Protein AF-0000000071820932 (afdb_homodimer)

Structure (mmCIF, N/CA/C/O backbone):
data_AF-0000000071820932-model_v1
#
loop_
_entity.id
_entity.type
_entity.pdbx_description
1 polymer 'HalOD1 domain protein'
#
loop_
_atom_site.group_PDB
_atom_site.id
_atom_site.type_symbol
_atom_site.label_atom_id
_atom_site.label_alt_id
_atom_site.label_comp_id
_atom_site.label_asym_id
_atom_site.label_entity_id
_atom_site.label_seq_id
_atom_site.pdbx_PDB_ins_code
_atom_site.Cartn_x
_atom_site.Cartn_y
_atom_site.Cartn_z
_atom_site.occupancy
_atom_site.B_iso_or_equiv
_atom_site.auth_seq_id
_atom_site.auth_comp_id
_atom_site.auth_asym_id
_atom_site.auth_atom_id
_atom_site.pdbx_PDB_model_num
ATOM 1 N N . MET A 1 1 ? -1.345 45.562 5.258 1 27.38 1 MET A N 1
ATOM 2 C CA . MET A 1 1 ? -0.561 44.375 4.922 1 27.38 1 MET A CA 1
ATOM 3 C C . MET A 1 1 ? -1.437 43.125 4.922 1 27.38 1 MET A C 1
ATOM 5 O O . MET A 1 1 ? -2.127 42.844 5.902 1 27.38 1 MET A O 1
ATOM 9 N N . MET A 1 2 ? -2.021 42.781 3.863 1 31.59 2 MET A N 1
ATOM 10 C CA . MET A 1 2 ? -2.877 41.594 3.756 1 31.59 2 MET A CA 1
ATOM 11 C C . MET A 1 2 ? -2.176 40.375 4.316 1 31.59 2 MET A C 1
ATOM 13 O O . MET A 1 2 ? -0.97 40.188 4.133 1 31.59 2 MET A O 1
ATOM 17 N N . ALA A 1 3 ? -2.328 40.062 5.574 1 37.44 3 ALA A N 1
ATOM 18 C CA . ALA A 1 3 ? -1.846 38.75 6.004 1 37.44 3 ALA A CA 1
ATOM 19 C C . ALA A 1 3 ? -1.896 37.75 4.855 1 37.44 3 ALA A C 1
ATOM 21 O O . ALA A 1 3 ? -2.938 37.594 4.215 1 37.44 3 ALA A O 1
ATOM 22 N N . GLN A 1 4 ? -1.038 37.875 3.91 1 36.66 4 GLN A N 1
ATOM 23 C CA . GLN A 1 4 ? -0.904 36.781 2.967 1 36.66 4 GLN A CA 1
ATOM 24 C C . GLN A 1 4 ? -1.086 35.406 3.664 1 36.66 4 GLN A C 1
ATOM 26 O O . GLN A 1 4 ? -0.249 35.031 4.473 1 36.66 4 GLN A O 1
ATOM 31 N N . THR A 1 5 ? -2.205 35.25 4.348 1 40.34 5 THR A N 1
ATOM 32 C CA . THR A 1 5 ? -2.535 33.906 4.805 1 40.34 5 THR A CA 1
ATOM 33 C C . THR A 1 5 ? -1.924 32.844 3.877 1 40.34 5 THR A C 1
ATOM 35 O O . THR A 1 5 ? -2.217 32.844 2.68 1 40.34 5 THR A O 1
ATOM 38 N N . ASN A 1 6 ? -0.623 32.875 3.715 1 40.47 6 ASN A N 1
ATOM 39 C CA . ASN A 1 6 ? -0.037 31.688 3.127 1 40.47 6 ASN A CA 1
ATOM 40 C C . ASN A 1 6 ? -0.957 30.484 3.281 1 40.47 6 ASN A C 1
ATOM 42 O O . ASN A 1 6 ? -1.027 29.891 4.355 1 40.47 6 ASN A O 1
ATOM 46 N N . ASP A 1 7 ? -2.264 30.625 3.01 1 45.28 7 ASP A N 1
ATOM 47 C CA . ASP A 1 7 ? -3.451 29.781 3 1 45.28 7 ASP A CA 1
ATOM 48 C C . ASP A 1 7 ? -3.105 28.359 2.578 1 45.28 7 ASP A C 1
ATOM 50 O O . ASP A 1 7 ? -3.172 28.016 1.395 1 45.28 7 ASP A O 1
ATOM 54 N N . TRP A 1 8 ? -2.045 27.953 2.924 1 48.88 8 TRP A N 1
ATOM 55 C CA . TRP A 1 8 ? -1.867 26.531 2.721 1 48.88 8 TRP A CA 1
ATOM 56 C C . TRP A 1 8 ? -3.199 25.797 2.832 1 48.88 8 TRP A C 1
ATOM 58 O O . TRP A 1 8 ? -3.24 24.562 2.783 1 48.88 8 TRP A O 1
ATOM 68 N N . LYS A 1 9 ? -4.254 26.547 3.537 1 50.56 9 LYS A N 1
ATOM 69 C CA . LYS A 1 9 ? -5.648 26.109 3.629 1 50.56 9 LYS A CA 1
ATOM 70 C C . LYS A 1 9 ? -6.172 25.656 2.273 1 50.56 9 LYS A C 1
ATOM 72 O O . LYS A 1 9 ? -6.355 26.453 1.361 1 50.56 9 LYS A O 1
ATOM 77 N N . ASP A 1 10 ? -5.469 24.641 1.806 1 55.16 10 ASP A N 1
ATOM 78 C CA . ASP A 1 10 ? -5.637 24.172 0.435 1 55.16 10 ASP A CA 1
ATOM 79 C C . ASP A 1 10 ? -7.105 23.859 0.136 1 55.16 10 ASP A C 1
ATOM 81 O O . ASP A 1 10 ? -7.707 23 0.774 1 55.16 10 ASP A O 1
ATOM 85 N N . SER A 1 11 ? -7.605 24.906 -0.227 1 64 11 SER A N 1
ATOM 86 C CA . SER A 1 11 ? -8.844 24.781 -0.994 1 64 11 SER A CA 1
ATOM 87 C C . SER A 1 11 ? -8.961 23.406 -1.637 1 64 11 SER A C 1
ATOM 89 O O . SER A 1 11 ? -9.992 23.078 -2.225 1 64 11 SER A O 1
ATOM 91 N N . ARG A 1 12 ? -7.891 22.594 -1.283 1 77.5 12 ARG A N 1
ATOM 92 C CA . ARG A 1 12 ? -7.883 21.328 -2.004 1 77.5 12 ARG A CA 1
ATOM 93 C C . ARG A 1 12 ? -8.461 20.203 -1.144 1 77.5 12 ARG A C 1
ATOM 95 O O . ARG A 1 12 ? -8.375 19.031 -1.506 1 77.5 12 ARG A O 1
ATOM 102 N N . VAL A 1 13 ? -9.062 20.672 0.08 1 86.5 13 VAL A N 1
ATOM 103 C CA . VAL A 1 13 ? -9.594 19.641 0.965 1 86.5 13 VAL A CA 1
ATOM 104 C C . VAL A 1 13 ? -11.125 19.688 0.95 1 86.5 13 VAL A C 1
ATOM 106 O O . VAL A 1 13 ? -11.719 20.766 1.106 1 86.5 13 VAL A O 1
ATOM 109 N N . THR A 1 14 ? -11.656 18.672 0.59 1 89.94 14 THR A N 1
ATOM 110 C CA . THR A 1 14 ? -13.109 18.516 0.66 1 89.94 14 THR A CA 1
ATOM 111 C C . THR A 1 14 ? -13.5 17.484 1.707 1 89.94 14 THR A C 1
AT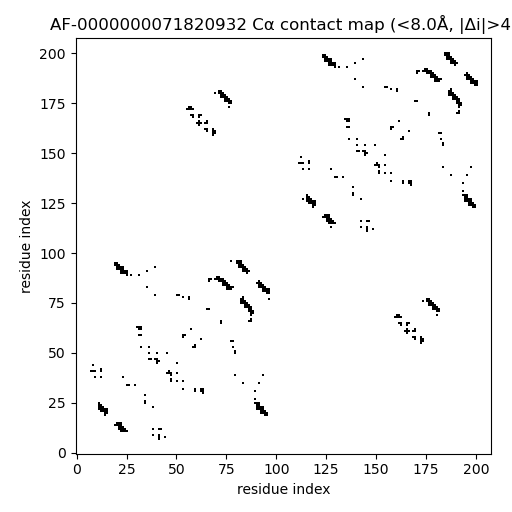OM 113 O O . THR A 1 14 ? -12.82 16.469 1.856 1 89.94 14 THR A O 1
ATOM 116 N N . TYR A 1 15 ? -14.492 17.875 2.477 1 90.5 15 TYR A N 1
ATOM 117 C CA . TYR A 1 15 ? -14.969 16.984 3.518 1 90.5 15 TYR A CA 1
ATOM 118 C C . TYR A 1 15 ? -16.281 16.312 3.102 1 90.5 15 TYR A C 1
ATOM 120 O O . TYR A 1 15 ? -17.219 17 2.686 1 90.5 15 TYR A O 1
ATOM 128 N N . ASP A 1 16 ? -16.188 15.016 3.109 1 89.12 16 ASP A N 1
ATOM 129 C CA . ASP A 1 16 ? -17.406 14.234 2.904 1 89.12 16 ASP A CA 1
ATOM 130 C C . ASP A 1 16 ? -18.031 13.836 4.238 1 89.12 16 ASP A C 1
ATOM 132 O O . ASP A 1 16 ? -17.516 12.969 4.941 1 89.12 16 ASP A O 1
ATOM 136 N N . GLU A 1 17 ? -19.172 14.312 4.555 1 89.56 17 GLU A N 1
ATOM 137 C CA . GLU A 1 17 ? -19.828 14.102 5.836 1 89.56 17 GLU A CA 1
ATOM 138 C C . GLU A 1 17 ? -20.375 12.68 5.945 1 89.56 17 GLU A C 1
ATOM 140 O O . GLU A 1 17 ? -20.406 12.102 7.035 1 89.56 17 GLU A O 1
ATOM 145 N N . SER A 1 18 ? -20.719 12.062 4.898 1 90.19 18 SER A N 1
ATOM 146 C CA . SER A 1 18 ? -21.344 10.734 4.895 1 90.19 18 SER A CA 1
ATOM 147 C C . SER A 1 18 ? -20.344 9.664 5.324 1 90.19 18 SER A C 1
ATOM 149 O O . SER A 1 18 ? -20.703 8.727 6.035 1 90.19 18 SER A O 1
ATOM 151 N N . THR A 1 19 ? -19.062 9.875 5.031 1 85.81 19 THR A N 1
ATOM 152 C CA . THR A 1 19 ? -18.047 8.859 5.316 1 85.81 19 THR A CA 1
ATOM 153 C C . THR A 1 19 ? -17.094 9.344 6.395 1 85.81 19 THR A C 1
ATOM 155 O O . THR A 1 19 ? -16.312 8.562 6.941 1 85.81 19 THR A O 1
ATOM 158 N N . GLY A 1 20 ? -17.328 10.594 6.84 1 88.69 20 GLY A N 1
ATOM 159 C CA . GLY A 1 20 ? -16.406 11.172 7.809 1 88.69 20 GLY A CA 1
ATOM 160 C C . GLY A 1 20 ? -14.977 11.242 7.309 1 88.69 20 GLY A C 1
ATOM 161 O O . GLY A 1 20 ? -14.039 10.992 8.062 1 88.69 20 GLY A O 1
ATOM 162 N N . SER A 1 21 ? -14.844 11.461 6.027 1 93.44 21 SER A N 1
ATOM 163 C CA . SER A 1 21 ? -13.516 11.438 5.414 1 93.44 21 SER A CA 1
ATOM 164 C C . SER A 1 21 ? -13.234 12.75 4.684 1 93.44 21 SER A C 1
ATOM 166 O O . SER A 1 21 ? -14.156 13.453 4.277 1 93.44 21 SER A O 1
ATOM 168 N N . TYR A 1 22 ? -11.953 13.055 4.605 1 93.69 22 TYR A N 1
ATOM 169 C CA . TYR A 1 22 ? -11.469 14.18 3.818 1 93.69 22 TYR A CA 1
ATOM 170 C C . TYR A 1 22 ? -10.875 13.711 2.5 1 93.69 22 TYR A C 1
ATOM 172 O O . TYR A 1 22 ? -10.195 12.68 2.455 1 93.69 22 TYR A O 1
ATOM 180 N N . ARG A 1 23 ? -11.141 14.438 1.523 1 91.31 23 ARG A N 1
ATOM 181 C CA . ARG A 1 23 ? -10.477 14.234 0.238 1 91.31 23 ARG A CA 1
ATOM 182 C C . ARG A 1 23 ? -9.656 15.453 -0.152 1 91.31 23 ARG A C 1
ATOM 184 O O . ARG A 1 23 ? -10.086 16.594 0.045 1 91.31 23 ARG A O 1
ATOM 191 N N . VAL A 1 24 ? -8.492 15.086 -0.568 1 88.5 24 VAL A N 1
ATOM 192 C CA . VAL A 1 24 ? -7.594 16.188 -0.885 1 88.5 24 VAL A CA 1
ATOM 193 C C . VAL A 1 24 ? -7.215 16.141 -2.363 1 88.5 24 VAL A C 1
ATOM 195 O O . VAL A 1 24 ? -6.969 15.062 -2.912 1 88.5 24 VAL A O 1
ATOM 198 N N . ASP A 1 25 ? -7.301 17.297 -2.932 1 80.94 25 ASP A N 1
ATOM 199 C CA . ASP A 1 25 ? -6.773 17.422 -4.289 1 80.94 25 ASP A CA 1
ATOM 200 C C . ASP A 1 25 ? -5.25 17.484 -4.281 1 80.94 25 ASP A C 1
ATOM 202 O O . ASP A 1 25 ? -4.656 18.406 -3.729 1 80.94 25 ASP A O 1
ATOM 206 N N . ARG A 1 26 ? -4.754 16.531 -4.895 1 78.81 26 ARG A N 1
ATOM 207 C CA . ARG A 1 26 ? -3.297 16.453 -4.848 1 78.81 26 ARG A CA 1
ATOM 208 C C . ARG A 1 26 ? -2.666 17.391 -5.867 1 78.81 26 ARG A C 1
ATOM 210 O O . ARG A 1 26 ? -3.279 17.703 -6.891 1 78.81 26 ARG A O 1
ATOM 217 N N . ASP A 1 27 ? -1.564 17.922 -5.457 1 78.19 27 ASP A N 1
ATOM 218 C CA . ASP A 1 27 ? -0.712 18.625 -6.41 1 78.19 27 ASP A CA 1
ATOM 219 C C . ASP A 1 27 ? 0.216 17.656 -7.137 1 78.19 27 ASP A C 1
ATOM 221 O O . ASP A 1 27 ? 1.139 17.109 -6.535 1 78.19 27 ASP A O 1
ATOM 225 N N . SER A 1 28 ? -0.066 17.422 -8.406 1 77.38 28 SER A N 1
ATOM 226 C CA . SER A 1 28 ? 0.673 16.438 -9.188 1 77.38 28 SER A CA 1
ATOM 227 C C . SER A 1 28 ? 2.143 16.828 -9.32 1 77.38 28 SER A C 1
ATOM 229 O O . SER A 1 28 ? 2.977 16 -9.688 1 77.38 28 SER A O 1
ATOM 231 N N . SER A 1 29 ? 2.465 18.031 -9.031 1 82.06 29 SER A N 1
ATOM 232 C CA . SER A 1 29 ? 3.848 18.484 -9.133 1 82.06 29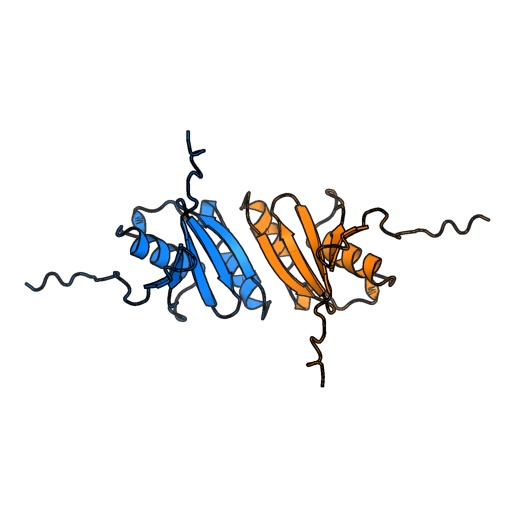 SER A CA 1
ATOM 233 C C . SER A 1 29 ? 4.648 18.109 -7.887 1 82.06 29 SER A C 1
ATOM 235 O O . SER A 1 29 ? 5.879 18.203 -7.887 1 82.06 29 SER A O 1
ATOM 237 N N . GLU A 1 30 ? 3.99 17.656 -6.941 1 84.56 30 GLU A N 1
ATOM 238 C CA . GLU A 1 30 ? 4.641 17.281 -5.691 1 84.56 30 GLU A CA 1
ATOM 239 C C . GLU A 1 30 ? 4.656 15.766 -5.508 1 84.56 30 GLU A C 1
ATOM 241 O O . GLU A 1 30 ? 3.83 15.062 -6.09 1 84.56 30 GLU A O 1
ATOM 246 N N . LEU A 1 31 ? 5.688 15.336 -4.707 1 88.38 31 LEU A N 1
ATOM 247 C CA . LEU A 1 31 ? 5.742 13.914 -4.359 1 88.38 31 LEU A CA 1
ATOM 248 C C . LEU A 1 31 ? 4.527 13.508 -3.531 1 88.38 31 LEU A C 1
ATOM 250 O O . LEU A 1 31 ? 3.932 14.344 -2.846 1 88.38 31 LEU A O 1
ATOM 254 N N . LEU A 1 32 ? 4.129 12.305 -3.703 1 89 32 LEU A N 1
ATOM 255 C CA . LEU A 1 32 ? 2.996 11.789 -2.941 1 89 32 LEU A CA 1
ATOM 256 C C . LEU A 1 32 ? 3.223 11.969 -1.443 1 89 32 LEU A C 1
ATOM 258 O O . LEU A 1 32 ? 2.303 12.344 -0.712 1 89 32 LEU A O 1
ATOM 262 N N . SER A 1 33 ? 4.438 11.727 -1.004 1 90.44 33 SER A N 1
ATOM 263 C CA . SER A 1 33 ? 4.781 11.875 0.406 1 90.44 33 SER A CA 1
ATOM 264 C C . SER A 1 33 ? 4.566 13.312 0.88 1 90.44 33 SER A C 1
ATOM 266 O O . SER A 1 33 ? 4.066 13.539 1.984 1 90.44 33 SER A O 1
ATOM 268 N N . THR A 1 34 ? 4.953 14.305 0.012 1 91.62 34 THR A N 1
ATOM 269 C CA . THR A 1 34 ? 4.762 15.719 0.331 1 91.62 34 THR A CA 1
ATOM 270 C C . THR A 1 34 ? 3.275 16.062 0.376 1 91.62 34 THR A C 1
ATOM 272 O O . THR A 1 34 ? 2.822 16.75 1.29 1 91.62 34 THR A O 1
ATOM 275 N N . ASN A 1 35 ? 2.551 15.523 -0.612 1 92.31 35 ASN A N 1
ATOM 276 C CA . ASN A 1 35 ? 1.112 15.766 -0.657 1 92.31 35 ASN A CA 1
ATOM 277 C C . ASN A 1 35 ? 0.418 15.25 0.599 1 92.31 35 ASN A C 1
ATOM 279 O O . ASN A 1 35 ? -0.495 15.891 1.119 1 92.31 35 ASN A O 1
ATOM 283 N N . VAL A 1 36 ? 0.838 14.172 1.105 1 93.38 36 VAL A N 1
ATOM 284 C CA . VAL A 1 36 ? 0.235 13.594 2.301 1 93.38 36 VAL A CA 1
ATOM 285 C C . VAL A 1 36 ? 0.443 14.523 3.49 1 93.38 36 VAL A C 1
ATOM 287 O O . VAL A 1 36 ? -0.513 14.875 4.188 1 93.38 36 VAL A O 1
ATOM 290 N N . VAL A 1 37 ? 1.633 14.945 3.705 1 93.81 37 VAL A N 1
ATOM 291 C CA . VAL A 1 37 ? 1.961 15.797 4.844 1 93.81 37 VAL A CA 1
ATOM 292 C C . VAL A 1 37 ? 1.193 17.109 4.746 1 93.81 37 VAL A C 1
ATOM 294 O O . VAL A 1 37 ? 0.604 17.562 5.73 1 93.81 37 VAL A O 1
ATOM 297 N N . LEU A 1 38 ? 1.204 17.656 3.572 1 92.06 38 LEU A N 1
ATOM 298 C CA . LEU A 1 38 ? 0.503 18.906 3.361 1 92.06 38 LEU A CA 1
ATOM 299 C C . LEU A 1 38 ? -0.993 18.75 3.607 1 92.06 38 LEU A C 1
ATOM 301 O O . LEU A 1 38 ? -1.63 19.641 4.184 1 92.06 38 LEU A O 1
ATOM 305 N N . SER A 1 39 ? -1.553 17.625 3.172 1 91.75 39 SER A N 1
ATOM 306 C CA . SER A 1 39 ? -2.977 17.359 3.346 1 91.75 39 SER A CA 1
ATOM 307 C C . SER A 1 39 ? -3.352 17.297 4.824 1 91.75 39 SER A C 1
ATOM 309 O O . SER A 1 39 ? -4.316 17.938 5.25 1 91.75 39 SER A O 1
ATOM 311 N N . ILE A 1 40 ? -2.549 16.594 5.59 1 93.12 40 ILE A N 1
ATOM 312 C CA . ILE A 1 40 ? -2.844 16.438 7.012 1 93.12 40 ILE A CA 1
ATOM 313 C C . ILE A 1 40 ? -2.658 17.781 7.723 1 93.12 40 ILE A C 1
ATOM 315 O O . ILE A 1 40 ? -3.457 18.141 8.586 1 93.12 40 ILE A O 1
ATOM 319 N N . ALA A 1 41 ? -1.635 18.406 7.402 1 93.25 41 ALA A N 1
ATOM 320 C CA . ALA A 1 41 ? -1.396 19.719 7.992 1 93.25 41 ALA A CA 1
ATOM 321 C C . ALA A 1 41 ? -2.584 20.656 7.762 1 93.25 41 ALA A C 1
ATOM 323 O O . ALA A 1 41 ? -3.016 21.359 8.672 1 93.25 41 ALA A O 1
ATOM 324 N N . ALA A 1 42 ? -3.096 20.625 6.566 1 90.25 42 ALA A N 1
ATOM 325 C CA . ALA A 1 42 ? -4.242 21.453 6.207 1 90.25 42 ALA A CA 1
ATOM 326 C C . ALA A 1 42 ? -5.473 21.078 7.023 1 90.25 42 ALA A C 1
ATOM 328 O O . ALA A 1 42 ? -6.199 21.938 7.504 1 90.25 42 ALA A O 1
ATOM 329 N N . ILE A 1 43 ? -5.699 19.844 7.168 1 89.19 43 ILE A N 1
ATOM 330 C CA . ILE A 1 43 ? -6.852 19.344 7.906 1 89.19 43 ILE A CA 1
ATOM 331 C C . ILE A 1 43 ? -6.73 19.734 9.375 1 89.19 43 ILE A C 1
ATOM 333 O O . ILE A 1 43 ? -7.711 20.172 9.992 1 89.19 43 ILE A O 1
ATOM 337 N N . GLU A 1 44 ? -5.566 19.609 9.898 1 90 44 GLU A N 1
ATOM 338 C CA . GLU A 1 44 ? -5.312 19.906 11.305 1 90 44 GLU A CA 1
ATOM 339 C C . GLU A 1 44 ? -5.18 21.406 11.547 1 90 44 GLU A C 1
ATOM 341 O O . GLU A 1 44 ? -5.273 21.859 12.688 1 90 44 GLU A O 1
ATOM 346 N N . GLY A 1 45 ? -4.961 22.125 10.523 1 90.12 45 GLY A N 1
ATOM 347 C CA . GLY A 1 45 ? -4.773 23.562 10.664 1 90.12 45 GLY A CA 1
ATOM 348 C C . GLY A 1 45 ? -3.432 23.922 11.273 1 90.12 45 GLY A C 1
ATOM 349 O O . GLY A 1 45 ? -3.336 24.875 12.055 1 90.12 45 GLY A O 1
ATOM 350 N N . VAL A 1 46 ? -2.395 23.141 11.031 1 92 46 VAL A N 1
ATOM 351 C CA . VAL A 1 46 ? -1.057 23.375 11.562 1 92 46 VAL A CA 1
ATOM 352 C C . VAL A 1 46 ? -0.047 23.438 10.414 1 92 46 VAL A C 1
ATOM 354 O O . VAL A 1 46 ? -0.375 23.109 9.273 1 92 46 VAL A O 1
ATOM 357 N N . ARG A 1 47 ? 1.171 23.922 10.711 1 92.94 47 ARG A N 1
ATOM 358 C CA . ARG A 1 47 ? 2.252 23.891 9.734 1 92.94 47 AR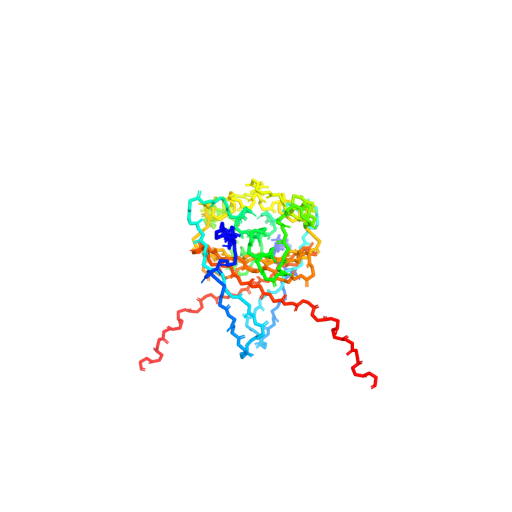G A CA 1
ATOM 359 C C . ARG A 1 47 ? 2.754 22.453 9.523 1 92.94 47 ARG A C 1
ATOM 361 O O . ARG A 1 47 ? 2.814 21.672 10.477 1 92.94 47 ARG A O 1
ATOM 368 N N . PRO A 1 48 ? 3.145 22.125 8.281 1 93 48 PRO A N 1
ATOM 369 C CA . PRO A 1 48 ? 3.676 20.797 8.016 1 93 48 PRO A CA 1
ATOM 370 C C . PRO A 1 48 ? 4.824 20.422 8.945 1 93 48 PRO A C 1
ATOM 372 O O . PRO A 1 48 ? 4.98 19.25 9.305 1 93 48 PRO A O 1
ATOM 375 N N . THR A 1 49 ? 5.562 21.422 9.352 1 94.19 49 THR A N 1
ATOM 376 C CA . THR A 1 49 ? 6.738 21.188 10.188 1 94.19 49 THR A CA 1
ATOM 377 C C . THR A 1 49 ? 6.328 20.781 11.594 1 94.19 49 THR A C 1
ATOM 379 O O . THR A 1 49 ? 7.152 20.297 12.375 1 94.19 49 THR A O 1
ATOM 382 N N . GLN A 1 50 ? 5.117 20.953 11.977 1 94.69 50 GLN A N 1
ATOM 383 C CA . GLN A 1 50 ? 4.613 20.609 13.297 1 94.69 50 GLN A CA 1
ATOM 384 C C . GLN A 1 50 ? 4.133 19.156 13.344 1 94.69 50 GLN A C 1
ATOM 386 O O . GLN A 1 50 ? 3.816 18.641 14.406 1 94.69 50 GLN A O 1
ATOM 391 N N . LEU A 1 51 ? 4.086 18.547 12.266 1 95.56 51 LEU A N 1
ATOM 392 C CA . LEU A 1 51 ? 3.689 17.141 12.195 1 95.56 51 LEU A CA 1
ATOM 393 C C . LEU A 1 51 ? 4.906 16.234 12.312 1 95.56 51 LEU A C 1
ATOM 395 O O . LEU A 1 51 ? 6.016 16.625 11.938 1 95.56 51 LEU A O 1
ATOM 399 N N . PRO A 1 52 ? 4.656 14.953 12.883 1 94.75 52 PRO A N 1
ATOM 400 C CA . PRO A 1 52 ? 5.762 13.992 12.875 1 94.75 52 PRO A CA 1
ATOM 401 C C . PRO A 1 52 ? 6.25 13.664 11.461 1 94.75 52 PRO A C 1
ATOM 403 O O . PRO A 1 52 ? 5.465 13.703 10.516 1 94.75 52 PRO A O 1
ATOM 406 N N . PRO A 1 53 ? 7.578 13.422 11.375 1 94.75 53 PRO A N 1
ATOM 407 C CA . PRO A 1 53 ? 8.094 13.055 10.055 1 94.75 53 PRO A CA 1
ATOM 408 C C . PRO A 1 53 ? 7.402 11.82 9.477 1 94.75 53 PRO A C 1
ATOM 410 O O . PRO A 1 53 ? 7.289 10.797 10.156 1 94.75 53 PRO A O 1
ATOM 413 N N . LEU A 1 54 ? 6.906 11.961 8.203 1 94.38 54 LEU A N 1
ATOM 414 C CA . LEU A 1 54 ? 6.227 10.859 7.527 1 94.38 54 LEU A CA 1
ATOM 415 C C . LEU A 1 54 ? 7.156 9.664 7.371 1 94.38 54 LEU A C 1
ATOM 417 O O . LEU A 1 54 ? 6.711 8.516 7.422 1 94.38 54 LEU A O 1
ATOM 421 N N . ALA A 1 55 ? 8.445 9.961 7.199 1 93.94 55 ALA A N 1
ATOM 422 C CA . ALA A 1 55 ? 9.445 8.93 6.949 1 93.94 55 ALA A CA 1
ATOM 423 C C . ALA A 1 55 ? 9.477 7.906 8.078 1 93.94 55 ALA A C 1
ATOM 425 O O . ALA A 1 55 ? 9.953 6.785 7.898 1 93.94 55 ALA A O 1
ATOM 426 N N . ARG A 1 56 ? 8.961 8.25 9.234 1 92.94 56 ARG A N 1
ATOM 427 C CA . ARG A 1 56 ? 8.898 7.324 10.359 1 92.94 56 ARG A CA 1
ATOM 428 C C . ARG A 1 56 ? 7.77 6.312 10.164 1 92.94 56 ARG A C 1
ATOM 430 O O . ARG A 1 56 ? 7.75 5.266 10.82 1 92.94 56 ARG A O 1
ATOM 437 N N . THR A 1 57 ? 6.871 6.641 9.383 1 92.31 57 THR A N 1
ATOM 438 C CA . THR A 1 57 ? 5.703 5.793 9.164 1 92.31 57 THR A CA 1
ATOM 439 C C . THR A 1 57 ? 5.828 5.012 7.863 1 92.31 57 THR A C 1
ATOM 441 O O . THR A 1 57 ? 5.484 3.832 7.801 1 92.31 57 THR A O 1
ATOM 444 N N . ILE A 1 58 ? 6.262 5.719 6.863 1 92.75 58 ILE A N 1
ATOM 445 C CA . ILE A 1 58 ? 6.41 5.094 5.551 1 92.75 58 ILE A CA 1
ATOM 446 C C . ILE A 1 58 ? 7.613 5.691 4.828 1 92.75 58 ILE A C 1
ATOM 448 O O . ILE A 1 58 ? 7.867 6.895 4.922 1 92.75 58 ILE A O 1
ATOM 452 N N . ASP A 1 59 ? 8.367 4.84 4.168 1 94.31 59 ASP A N 1
ATOM 453 C CA . ASP A 1 59 ? 9.477 5.309 3.344 1 94.31 59 ASP A CA 1
ATOM 454 C C . ASP A 1 59 ? 8.969 6 2.08 1 94.31 59 ASP A C 1
ATOM 456 O O . ASP A 1 59 ? 8.367 5.359 1.215 1 94.31 59 ASP A O 1
ATOM 460 N N . PRO A 1 60 ? 9.328 7.312 1.933 1 94.06 60 PRO A N 1
ATOM 461 C CA . PRO A 1 60 ? 8.797 8.062 0.792 1 94.06 60 PRO A CA 1
ATOM 462 C C . PRO A 1 60 ? 9.25 7.496 -0.55 1 94.06 60 PRO A C 1
ATOM 464 O O . PRO A 1 60 ? 8.5 7.527 -1.525 1 94.06 60 PRO A O 1
ATOM 467 N N . ASP A 1 61 ? 10.484 6.992 -0.628 1 93.88 61 ASP A N 1
ATOM 468 C CA . ASP A 1 61 ? 10.984 6.426 -1.879 1 93.88 61 ASP A CA 1
ATOM 469 C C . ASP A 1 61 ? 10.219 5.152 -2.244 1 93.88 61 ASP A C 1
ATOM 471 O O . ASP A 1 61 ? 9.898 4.93 -3.412 1 93.88 61 ASP A O 1
ATOM 475 N N . ALA A 1 62 ? 10.016 4.375 -1.246 1 94.5 62 ALA A N 1
ATOM 476 C CA . ALA A 1 62 ? 9.242 3.152 -1.458 1 94.5 62 ALA A CA 1
ATOM 477 C C . ALA A 1 62 ? 7.82 3.473 -1.902 1 94.5 62 ALA A C 1
ATOM 479 O O . ALA A 1 62 ? 7.301 2.85 -2.83 1 94.5 62 ALA A O 1
ATOM 480 N N . LEU A 1 63 ? 7.211 4.422 -1.269 1 93.5 63 LEU A N 1
ATOM 481 C CA . LEU A 1 63 ? 5.867 4.871 -1.608 1 93.5 63 LEU A CA 1
ATOM 482 C C . LEU A 1 63 ? 5.789 5.301 -3.07 1 93.5 63 LEU A C 1
ATOM 484 O O . LEU A 1 63 ? 4.926 4.828 -3.814 1 93.5 63 LEU A O 1
ATOM 488 N N . GLU A 1 64 ? 6.711 6.121 -3.529 1 92.5 64 GLU A N 1
ATOM 489 C CA . GLU A 1 64 ? 6.727 6.602 -4.906 1 92.5 64 GLU A CA 1
ATOM 490 C C . GLU A 1 64 ? 6.922 5.449 -5.891 1 92.5 64 GLU A C 1
ATOM 492 O O . GLU A 1 64 ? 6.332 5.441 -6.973 1 92.5 64 GLU A O 1
ATOM 497 N N . THR A 1 65 ? 7.785 4.555 -5.5 1 93.25 65 THR A N 1
ATOM 498 C CA . THR A 1 65 ? 8.078 3.416 -6.363 1 93.25 65 THR A CA 1
ATOM 499 C C . THR A 1 65 ? 6.852 2.525 -6.523 1 93.25 65 THR A C 1
ATOM 501 O O . THR A 1 65 ? 6.527 2.1 -7.633 1 93.25 65 THR A O 1
ATOM 504 N N . VAL A 1 66 ? 6.168 2.266 -5.426 1 92.19 66 VAL A N 1
ATOM 505 C CA . VAL A 1 66 ? 4.973 1.429 -5.457 1 92.19 66 VAL A CA 1
ATOM 506 C C . VAL A 1 66 ? 3.943 2.035 -6.406 1 92.19 66 VAL A C 1
ATOM 508 O O . VAL A 1 66 ? 3.402 1.342 -7.27 1 92.19 66 VAL A O 1
ATOM 511 N N . PHE A 1 67 ? 3.674 3.256 -6.328 1 91.81 67 PHE A N 1
ATOM 512 C CA . PHE A 1 67 ? 2.627 3.895 -7.117 1 91.81 67 PHE A CA 1
ATOM 513 C C . PHE A 1 67 ? 3.109 4.172 -8.539 1 91.81 67 PHE A C 1
ATOM 515 O O . PHE A 1 67 ? 2.299 4.336 -9.453 1 91.81 67 PHE A O 1
ATOM 522 N N . GLY A 1 68 ? 4.367 4.234 -8.688 1 89.25 68 GLY A N 1
ATOM 523 C CA . GLY A 1 68 ? 4.906 4.367 -10.031 1 89.25 68 GLY A CA 1
ATOM 524 C C . GLY A 1 68 ? 4.785 3.094 -10.852 1 89.25 68 GLY A C 1
ATOM 525 O O . GLY A 1 68 ? 4.777 3.143 -12.078 1 89.25 68 GLY A O 1
ATOM 526 N N . CYS A 1 69 ? 4.688 1.952 -10.234 1 87.06 69 CYS A N 1
ATOM 527 C CA . CYS A 1 69 ? 4.688 0.657 -10.898 1 87.06 69 CYS A CA 1
ATOM 528 C C . CYS A 1 69 ? 3.268 0.138 -11.086 1 87.06 69 CYS A C 1
ATOM 530 O O . CYS A 1 69 ? 2.992 -0.609 -12.031 1 87.06 69 CYS A O 1
ATOM 532 N N . SER A 1 70 ? 2.434 0.545 -10.203 1 88.94 70 SER A N 1
ATOM 533 C CA . SER A 1 70 ? 1.082 -0.004 -10.203 1 88.94 70 SER A CA 1
ATOM 534 C C . SER A 1 70 ? 0.07 1.023 -10.703 1 88.94 70 SER A C 1
ATOM 536 O O . SER A 1 70 ? 0.134 2.195 -10.32 1 88.94 70 SER A O 1
ATOM 538 N N . GLU A 1 71 ? -0.886 0.583 -11.492 1 88.31 71 GLU A N 1
ATOM 539 C CA . GLU A 1 71 ? -1.914 1.476 -12.016 1 88.31 71 GLU A CA 1
ATOM 540 C C . GLU A 1 71 ? -3.152 1.476 -11.125 1 88.31 71 GLU A C 1
ATOM 542 O O . GLU A 1 71 ? -4.023 2.338 -11.266 1 88.31 71 GLU A O 1
ATOM 547 N N . ASP A 1 72 ? -3.25 0.548 -10.227 1 93.25 72 ASP A N 1
ATOM 548 C CA . ASP A 1 72 ? -4.488 0.448 -9.461 1 93.25 72 ASP A CA 1
ATOM 549 C C . ASP A 1 72 ? -4.195 0.195 -7.98 1 93.25 72 ASP A C 1
AT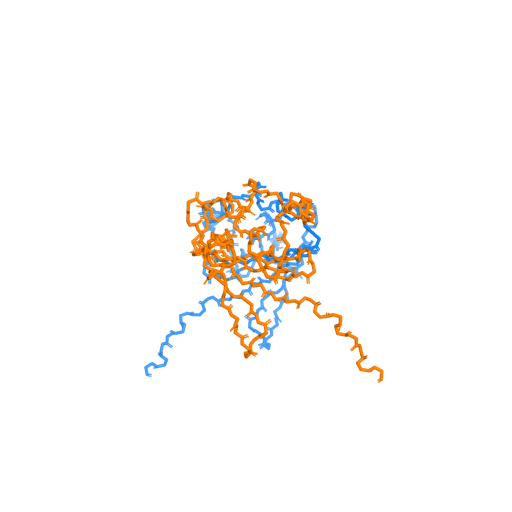OM 551 O O . ASP A 1 72 ? -5.086 -0.207 -7.227 1 93.25 72 ASP A O 1
ATOM 555 N N . ALA A 1 73 ? -3.02 0.391 -7.57 1 95.25 73 ALA A N 1
ATOM 556 C CA . ALA A 1 73 ? -2.639 0.153 -6.18 1 95.25 73 ALA A CA 1
ATOM 557 C C . ALA A 1 73 ? -3.379 1.099 -5.238 1 95.25 73 ALA A C 1
ATOM 559 O O . ALA A 1 73 ? -3.654 2.248 -5.594 1 95.25 73 ALA A O 1
ATOM 560 N N . ILE A 1 74 ? -3.76 0.623 -4.113 1 96.06 74 ILE A N 1
ATOM 561 C CA . ILE A 1 74 ? -4.324 1.396 -3.012 1 96.06 74 ILE A CA 1
ATOM 562 C C . ILE A 1 74 ? -3.559 1.102 -1.725 1 96.06 74 ILE A C 1
ATOM 564 O O . ILE A 1 74 ? -3.387 -0.061 -1.349 1 96.06 74 ILE A O 1
ATOM 568 N N . LEU A 1 75 ? -3.062 2.123 -1.102 1 96.44 75 LEU A N 1
ATOM 569 C CA . LEU A 1 75 ? -2.285 1.989 0.125 1 96.44 75 LEU A CA 1
ATOM 570 C C . LEU A 1 75 ? -2.914 2.791 1.259 1 96.44 75 LEU A C 1
ATOM 572 O O . LEU A 1 75 ? -3.258 3.963 1.08 1 96.44 75 LEU A O 1
ATOM 576 N N . SER A 1 76 ? -3.092 2.158 2.342 1 96.62 76 SER A N 1
ATOM 577 C CA . SER A 1 76 ? -3.605 2.844 3.523 1 96.62 76 SER A CA 1
ATOM 578 C C . SER A 1 76 ? -2.693 2.629 4.727 1 96.62 76 SER A C 1
ATOM 580 O O . SER A 1 76 ? -2.121 1.551 4.895 1 96.62 76 SER A O 1
ATOM 582 N N . PHE A 1 77 ? -2.582 3.58 5.559 1 96.62 77 PHE A N 1
ATOM 583 C CA . PHE A 1 77 ? -1.773 3.539 6.773 1 96.62 77 PHE A CA 1
ATOM 584 C C . PHE A 1 77 ? -2.193 4.637 7.738 1 96.62 77 PHE A C 1
ATOM 586 O O . PHE A 1 77 ? -2.922 5.559 7.363 1 96.62 77 PHE A O 1
ATOM 593 N N . SER A 1 78 ? -1.762 4.516 8.961 1 95.81 78 SER A N 1
ATOM 594 C CA . SER A 1 78 ? -2.049 5.539 9.961 1 95.81 78 SER A CA 1
ATOM 595 C C . SER A 1 78 ? -0.9 6.535 10.086 1 95.81 78 SER A C 1
ATOM 597 O O . SER A 1 78 ? 0.269 6.145 10.086 1 95.81 78 SER A O 1
ATOM 599 N N . TYR A 1 79 ? -1.29 7.773 10.094 1 94.94 79 TYR A N 1
ATOM 600 C CA . TYR A 1 79 ? -0.318 8.852 10.227 1 94.94 79 TYR A CA 1
ATOM 601 C C . TYR A 1 79 ? -0.924 10.039 10.961 1 94.94 79 TYR A C 1
ATOM 603 O O . TYR A 1 79 ? -1.998 10.523 10.602 1 94.94 79 TYR A O 1
ATOM 611 N N . ALA A 1 80 ? -0.301 10.484 12.055 1 94.94 80 ALA A N 1
ATOM 612 C CA . ALA A 1 80 ? -0.65 11.68 12.82 1 94.94 80 ALA A CA 1
ATOM 613 C C . ALA A 1 80 ? -2.113 11.641 13.25 1 94.94 80 ALA A C 1
ATOM 615 O O . ALA A 1 80 ? -2.818 12.648 13.156 1 94.94 80 ALA A O 1
ATOM 616 N N . GLY A 1 81 ? -2.6 10.5 13.633 1 94 81 GLY A N 1
ATOM 617 C CA . GLY A 1 81 ? -3.941 10.375 14.188 1 94 81 GLY A CA 1
ATOM 618 C C . GLY A 1 81 ? -5.008 10.188 13.125 1 94 81 GLY A C 1
ATOM 619 O O . GLY A 1 81 ? -6.199 10.172 13.43 1 94 81 GLY A O 1
ATOM 620 N N . TYR A 1 82 ? -4.504 9.984 11.906 1 94.88 82 TYR A N 1
ATOM 621 C CA . TYR A 1 82 ? -5.434 9.805 10.797 1 94.88 82 TYR A CA 1
ATOM 622 C C . TYR A 1 82 ? -5.105 8.539 10.016 1 94.88 82 TYR A C 1
ATOM 624 O O . TYR A 1 82 ? -3.951 8.102 9.977 1 94.88 82 TYR A O 1
ATOM 632 N N . ARG A 1 83 ? -6.148 7.98 9.461 1 96.25 83 ARG A N 1
ATOM 633 C CA . ARG A 1 83 ? -5.953 6.949 8.445 1 96.25 83 ARG A CA 1
ATOM 634 C C . ARG A 1 83 ? -5.875 7.559 7.047 1 96.25 83 ARG A C 1
ATOM 636 O O . ARG A 1 83 ? -6.82 8.211 6.598 1 96.25 83 ARG A O 1
ATOM 643 N N . VAL A 1 84 ? -4.785 7.414 6.422 1 96 84 VAL A N 1
ATOM 644 C CA . VAL A 1 84 ? -4.547 7.969 5.098 1 96 84 VAL A CA 1
ATOM 645 C C . VAL A 1 84 ? -4.664 6.871 4.043 1 96 84 VAL A C 1
ATOM 647 O O . VAL A 1 84 ? -4.055 5.809 4.18 1 96 84 VAL A O 1
ATOM 650 N N . THR A 1 85 ? -5.441 7.082 3.074 1 96.31 85 THR A N 1
ATOM 651 C CA . THR A 1 85 ? -5.578 6.152 1.958 1 96.31 85 THR A CA 1
ATOM 652 C C . THR A 1 85 ? -5.176 6.816 0.646 1 96.31 85 THR A C 1
ATOM 654 O O . THR A 1 85 ? -5.711 7.867 0.284 1 96.31 85 THR A O 1
ATOM 657 N N . LEU A 1 86 ? -4.191 6.152 0.04 1 95.19 86 LEU A N 1
ATOM 658 C CA . LEU A 1 86 ? -3.682 6.629 -1.24 1 95.19 86 LEU A CA 1
ATOM 659 C C . LEU A 1 86 ? -4.059 5.672 -2.367 1 95.19 86 LEU A C 1
ATOM 661 O O . LEU A 1 86 ? -4.016 4.453 -2.191 1 95.19 86 LEU A O 1
ATOM 665 N N . ASP A 1 87 ? -4.391 6.27 -3.531 1 92.62 87 ASP A N 1
ATOM 666 C CA . ASP A 1 87 ? -4.633 5.41 -4.688 1 92.62 87 ASP A CA 1
ATOM 667 C C . ASP A 1 87 ? -3.719 5.789 -5.852 1 92.62 87 ASP A C 1
ATOM 669 O O . ASP A 1 87 ? -3.01 6.793 -5.789 1 92.62 87 ASP A O 1
ATOM 673 N N . ALA A 1 88 ? -3.68 4.898 -6.82 1 89.44 88 ALA A N 1
ATOM 674 C CA . ALA A 1 88 ? -2.748 5.051 -7.934 1 89.44 88 ALA A CA 1
ATOM 675 C C . ALA A 1 88 ? -3.086 6.281 -8.766 1 89.44 88 ALA A C 1
ATOM 677 O O . ALA A 1 88 ? -2.246 6.773 -9.523 1 89.44 88 ALA A O 1
ATOM 678 N N . LEU A 1 89 ? -4.297 6.75 -8.672 1 82.69 89 LEU A N 1
ATOM 679 C CA . LEU A 1 89 ? -4.695 7.93 -9.438 1 82.69 89 LEU A CA 1
ATOM 680 C C . LEU A 1 89 ? -4.273 9.211 -8.719 1 82.69 89 LEU A C 1
ATOM 682 O O . LEU A 1 89 ? -4.445 10.305 -9.258 1 82.69 89 LEU A O 1
ATOM 686 N N . GLY A 1 90 ? -3.742 9.047 -7.562 1 82.5 90 GLY A N 1
ATOM 687 C CA . GLY A 1 90 ? -3.209 10.188 -6.832 1 82.5 90 GLY A CA 1
ATOM 688 C C . GLY A 1 90 ? -4.199 10.773 -5.848 1 82.5 90 GLY A C 1
ATOM 689 O O . GLY A 1 90 ? -4 11.891 -5.352 1 82.5 90 GLY A O 1
ATOM 690 N N . SER A 1 91 ? -5.242 10.125 -5.688 1 87.94 91 SER A N 1
ATOM 691 C CA . SER A 1 91 ? -6.219 10.594 -4.707 1 87.94 91 SER A CA 1
ATOM 692 C C . SER A 1 91 ? -5.77 10.273 -3.285 1 87.94 91 SER A C 1
ATOM 694 O O . SER A 1 91 ? -5.195 9.211 -3.033 1 87.94 91 SER A O 1
ATOM 696 N N . ILE A 1 92 ? -6.031 11.266 -2.395 1 93.25 92 ILE A N 1
ATOM 697 C CA . ILE A 1 92 ? -5.711 11.117 -0.98 1 93.25 92 ILE A CA 1
ATOM 698 C C . ILE A 1 92 ? -6.984 11.227 -0.146 1 93.25 92 ILE A C 1
ATOM 700 O O . ILE A 1 92 ? -7.684 12.242 -0.204 1 93.25 92 ILE A O 1
ATOM 704 N N . GLU A 1 93 ? -7.305 10.211 0.498 1 94.5 93 GLU A N 1
ATOM 705 C CA . GLU A 1 93 ? -8.398 10.219 1.46 1 94.5 93 GLU A CA 1
ATOM 706 C C . GLU A 1 93 ? -7.883 10.117 2.891 1 94.5 93 GLU A C 1
ATOM 708 O O . GLU A 1 93 ? -7.012 9.297 3.186 1 94.5 93 GLU A O 1
ATOM 713 N N . VAL A 1 94 ? -8.477 10.922 3.758 1 94.69 94 VAL A N 1
ATOM 714 C CA . VAL A 1 94 ? -8.023 10.992 5.145 1 94.69 94 VAL A CA 1
ATOM 715 C C . VAL A 1 94 ? -9.219 10.844 6.082 1 94.69 94 VAL A C 1
ATOM 717 O O . VAL A 1 94 ? -10.234 11.531 5.926 1 94.69 94 VAL A O 1
ATOM 720 N N . VAL A 1 95 ? -9.086 9.906 7.031 1 95.06 95 VAL A N 1
ATOM 721 C CA . VAL A 1 95 ? -10.148 9.656 8 1 95.06 95 VAL A CA 1
ATOM 722 C C . VAL A 1 95 ? -9.586 9.719 9.414 1 95.06 95 VAL A C 1
ATOM 724 O O . VAL A 1 95 ? -8.578 9.07 9.719 1 95.06 95 VAL A O 1
ATOM 727 N N . PRO A 1 96 ? -10.203 10.531 10.227 1 93.56 96 PRO A N 1
ATOM 728 C CA . PRO A 1 96 ? -9.75 10.516 11.625 1 93.56 96 PRO A CA 1
ATOM 729 C C . PRO A 1 96 ? -9.906 9.141 12.273 1 93.56 96 PRO A C 1
ATOM 731 O O . PRO A 1 96 ? -10.891 8.445 12.023 1 93.56 96 PRO A O 1
ATOM 734 N N . ILE A 1 97 ? -8.852 8.586 13.016 1 92 97 ILE A N 1
ATOM 735 C CA . ILE A 1 97 ? -8.898 7.297 13.695 1 92 97 ILE A CA 1
ATOM 736 C C . ILE A 1 97 ? -9.578 7.461 15.055 1 92 97 ILE A C 1
ATOM 738 O O . ILE A 1 97 ? -9.172 8.305 15.859 1 92 97 ILE A O 1
ATOM 742 N N . GLY A 1 98 ? -10.938 7.738 15.047 1 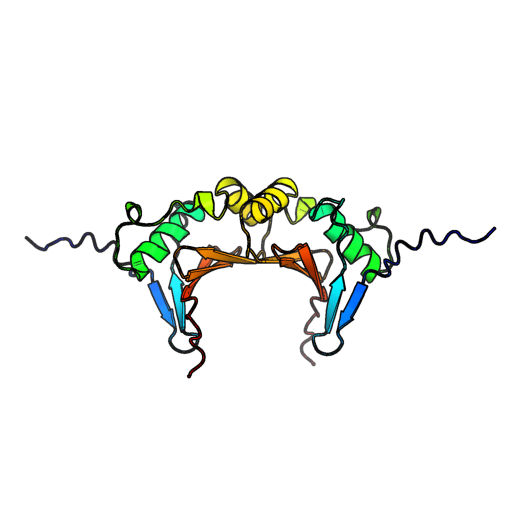73 98 GLY A N 1
ATOM 743 C CA . GLY A 1 98 ? -11.703 7.902 16.281 1 73 98 GLY A CA 1
ATOM 744 C C . GLY A 1 98 ? -11.266 6.953 17.375 1 73 98 GLY A C 1
ATOM 745 O O . GLY A 1 98 ? -10.703 5.895 17.109 1 73 98 GLY A O 1
ATOM 746 N N . ASP A 1 99 ? -10.82 7.441 18.547 1 55.72 99 ASP A N 1
ATOM 747 C CA . ASP A 1 99 ? -10.922 6.57 19.719 1 55.72 99 ASP A CA 1
ATOM 748 C C . ASP A 1 99 ? -12.305 5.926 19.797 1 55.72 99 ASP A C 1
ATOM 750 O O . ASP A 1 99 ? -13.32 6.625 19.891 1 55.72 99 ASP A O 1
ATOM 754 N N . SER A 1 100 ? -12.711 5.062 18.891 1 49.41 100 SER A N 1
ATOM 755 C CA . SER A 1 100 ? -13.961 4.492 19.391 1 49.41 100 SER A CA 1
ATOM 756 C C . SER A 1 100 ? -13.984 4.457 20.906 1 49.41 100 SER A C 1
ATOM 758 O O . SER A 1 100 ? -13.258 3.674 21.531 1 49.41 100 SER A O 1
ATOM 760 N N . GLN A 1 101 ? -13.875 5.473 21.625 1 43.72 101 GLN A N 1
ATOM 761 C CA . GLN A 1 101 ? -14.297 5.367 23.016 1 43.72 101 GLN A CA 1
ATOM 762 C C . GLN A 1 101 ? -15.523 4.465 23.156 1 43.72 101 GLN A C 1
ATOM 764 O O . GLN A 1 101 ? -16.484 4.598 22.391 1 43.72 101 GLN A O 1
ATOM 769 N N . PRO A 1 102 ? -15.391 3.189 23.625 1 42.72 102 PRO A N 1
ATOM 770 C CA . PRO A 1 102 ? -16.641 2.553 24.062 1 42.72 102 PRO A CA 1
ATOM 771 C C . PRO A 1 102 ? -17.641 3.551 24.625 1 42.72 102 PRO A C 1
ATOM 773 O O . PRO A 1 102 ? -17.25 4.477 25.344 1 42.72 102 PRO A O 1
ATOM 776 N N . LEU A 1 103 ? -18.641 3.986 23.844 1 39.78 103 LEU A N 1
ATOM 777 C CA . LEU A 1 103 ? -19.672 4.566 24.688 1 39.78 103 LEU A CA 1
ATOM 778 C C . LEU A 1 103 ? -19.609 3.963 26.094 1 39.78 103 LEU A C 1
ATOM 780 O O . LEU A 1 103 ? -19.656 2.74 26.25 1 39.78 103 LEU A O 1
ATOM 784 N N . GLN A 1 104 ? -18.844 4.434 27.094 1 28.02 104 GLN A N 1
ATOM 785 C CA . GLN A 1 104 ? -19.297 4.078 28.438 1 28.02 104 GLN A CA 1
ATOM 786 C C . GLN A 1 104 ? -20.781 4.379 28.625 1 28.02 104 GLN A C 1
ATOM 788 O O . GLN A 1 104 ? -21.25 5.457 28.25 1 28.02 104 GLN A O 1
ATOM 793 N N . MET B 1 1 ? 4.027 -46.031 -4.977 1 28.16 1 MET B N 1
ATOM 794 C CA . MET B 1 1 ? 4.738 -44.75 -4.828 1 28.16 1 MET B CA 1
ATOM 795 C C . MET B 1 1 ? 3.764 -43.594 -4.625 1 28.16 1 MET B C 1
ATOM 797 O O . MET B 1 1 ? 2.828 -43.438 -5.41 1 28.16 1 MET B O 1
ATOM 801 N N . MET B 1 2 ? 3.451 -43.281 -3.457 1 33.22 2 MET B N 1
ATOM 802 C CA . MET B 1 2 ? 2.502 -42.219 -3.148 1 33.22 2 MET B CA 1
ATOM 803 C C . MET B 1 2 ? 2.865 -40.938 -3.893 1 33.22 2 MET B C 1
ATOM 805 O O . MET B 1 2 ? 4.043 -40.594 -4.012 1 33.22 2 MET B O 1
ATOM 809 N N . ALA B 1 3 ? 2.357 -40.688 -5.086 1 38.25 3 ALA B N 1
ATOM 810 C CA . ALA B 1 3 ? 2.561 -39.375 -5.68 1 38.25 3 ALA B CA 1
ATOM 811 C C . ALA B 1 3 ? 2.695 -38.312 -4.602 1 38.25 3 ALA B C 1
ATOM 813 O O . ALA B 1 3 ? 1.831 -38.188 -3.732 1 38.25 3 ALA B O 1
ATOM 814 N N . GLN B 1 4 ? 3.787 -38.281 -3.918 1 36.5 4 GLN B N 1
ATOM 815 C CA . GLN B 1 4 ? 4.039 -37.125 -3.094 1 36.5 4 GLN B CA 1
ATOM 816 C C . GLN B 1 4 ? 3.59 -35.844 -3.805 1 36.5 4 GLN B C 1
ATOM 818 O O . GLN B 1 4 ? 4.223 -35.406 -4.77 1 36.5 4 GLN B O 1
ATOM 823 N N . THR B 1 5 ? 2.363 -35.844 -4.316 1 40.44 5 THR B N 1
ATOM 824 C CA . THR B 1 5 ? 1.848 -34.562 -4.793 1 40.44 5 THR B CA 1
ATOM 825 C C . THR B 1 5 ? 2.504 -33.406 -4.047 1 40.44 5 THR B C 1
ATOM 827 O O . THR B 1 5 ? 2.43 -33.344 -2.818 1 40.44 5 THR B O 1
ATOM 830 N N . ASN B 1 6 ? 3.818 -33.312 -4.195 1 39.78 6 ASN B N 1
ATOM 831 C CA . ASN B 1 6 ? 4.406 -32.062 -3.771 1 39.78 6 ASN B CA 1
ATOM 832 C C . ASN B 1 6 ? 3.365 -30.938 -3.734 1 39.78 6 ASN B C 1
ATOM 834 O O . ASN B 1 6 ? 2.986 -30.406 -4.777 1 39.78 6 ASN B O 1
ATOM 838 N N . ASP B 1 7 ? 2.191 -31.266 -3.17 1 43.59 7 ASP B N 1
ATOM 839 C CA . ASP B 1 7 ? 0.986 -30.5 -2.881 1 43.59 7 ASP B CA 1
ATOM 840 C C . ASP B 1 7 ? 1.328 -29.062 -2.512 1 43.59 7 ASP B C 1
ATOM 842 O O . ASP B 1 7 ? 1.577 -28.75 -1.345 1 43.59 7 ASP B O 1
ATOM 846 N N . TRP B 1 8 ? 2.256 -28.641 -3.133 1 48.12 8 TRP B N 1
ATOM 847 C CA . TRP B 1 8 ? 2.34 -27.188 -2.934 1 48.12 8 TRP B CA 1
ATOM 848 C C . TRP B 1 8 ? 0.98 -26.625 -2.555 1 48.12 8 TRP B C 1
ATOM 850 O O . TRP B 1 8 ? 0.829 -25.406 -2.426 1 48.12 8 TRP B O 1
ATOM 860 N N . LYS B 1 9 ? -0.101 -27.562 -2.916 1 49 9 LYS B N 1
ATOM 861 C CA . LYS B 1 9 ? -1.51 -27.328 -2.611 1 49 9 LYS B CA 1
ATOM 862 C C . LYS B 1 9 ? -1.691 -26.859 -1.168 1 49 9 LYS B C 1
ATOM 864 O O . LYS B 1 9 ? -1.32 -27.578 -0.232 1 49 9 LYS B O 1
ATOM 869 N N . ASP B 1 10 ? -1.6 -25.531 -1.107 1 54.09 10 ASP B N 1
ATOM 870 C CA . ASP B 1 10 ? -1.557 -24.562 -0.023 1 54.09 10 ASP B CA 1
ATOM 871 C C . ASP B 1 10 ? -2.672 -24.812 0.988 1 54.09 10 ASP B C 1
ATOM 873 O O . ASP B 1 10 ? -3.826 -24.438 0.753 1 54.09 10 ASP B O 1
ATOM 877 N N . SER B 1 11 ? -2.439 -25.859 1.435 1 63.56 11 SER B N 1
ATOM 878 C CA . SER B 1 11 ? -3.135 -25.953 2.715 1 63.56 11 SER B CA 1
ATOM 879 C C . SER B 1 11 ? -3.219 -24.594 3.406 1 63.56 11 SER B C 1
ATOM 881 O O . SER B 1 11 ? -3.982 -24.422 4.359 1 63.56 11 SER B O 1
ATOM 883 N N . ARG B 1 12 ? -2.412 -23.688 2.811 1 74.69 12 ARG B N 1
ATOM 884 C CA . ARG B 1 12 ? -2.338 -22.406 3.49 1 74.69 12 ARG B CA 1
ATOM 885 C C . ARG B 1 12 ? -3.412 -21.453 2.975 1 74.69 12 ARG B C 1
ATOM 887 O O . ARG B 1 12 ? -3.426 -20.266 3.334 1 74.69 12 ARG B O 1
ATOM 894 N N . VAL B 1 13 ? -4.305 -22.109 2.082 1 85.81 13 VAL B N 1
ATOM 895 C CA . VAL B 1 13 ? -5.32 -21.234 1.506 1 85.81 13 VAL B CA 1
ATOM 896 C C . VAL B 1 13 ? -6.691 -21.578 2.086 1 85.81 13 VAL B C 1
ATOM 898 O O . VAL B 1 13 ? -7.082 -22.75 2.115 1 85.81 13 VAL B O 1
ATOM 901 N N . THR B 1 14 ? -7.219 -20.672 2.688 1 89.38 14 THR B N 1
ATOM 902 C CA . THR B 1 14 ? -8.586 -20.812 3.172 1 89.38 14 THR B CA 1
ATOM 903 C C . THR B 1 14 ? -9.531 -19.906 2.393 1 89.38 14 THR B C 1
ATOM 905 O O . THR B 1 14 ? -9.172 -18.781 2.041 1 89.38 14 THR B O 1
ATOM 908 N N . TYR B 1 15 ? -10.633 -20.531 2.035 1 90.06 15 TYR B N 1
ATOM 909 C CA . TYR B 1 15 ? -11.633 -19.781 1.291 1 90.06 15 TYR B CA 1
ATOM 910 C C . TYR B 1 15 ? -12.797 -19.375 2.191 1 90.06 15 TYR B C 1
ATOM 912 O O . TYR B 1 15 ? -13.367 -20.203 2.896 1 90.06 15 TYR B O 1
ATOM 920 N N . ASP B 1 16 ? -12.953 -18.078 2.217 1 88.31 16 ASP B N 1
ATOM 921 C CA . ASP B 1 16 ? -14.133 -17.547 2.893 1 88.31 16 ASP B CA 1
ATOM 922 C C . ASP B 1 16 ? -15.273 -17.328 1.91 1 88.31 16 ASP B C 1
ATOM 924 O O . ASP B 1 16 ? -15.242 -16.391 1.109 1 88.31 16 ASP B O 1
ATOM 928 N N . GLU B 1 17 ? -16.312 -18.031 2.02 1 89.25 17 GLU B N 1
ATOM 929 C CA . GLU B 1 17 ? -17.438 -17.984 1.086 1 89.25 17 GLU B CA 1
ATOM 930 C C . GLU B 1 17 ? -18.25 -16.703 1.253 1 89.25 17 GLU B C 1
ATOM 932 O O . GLU B 1 17 ? -18.812 -16.188 0.283 1 89.25 17 GLU B O 1
ATOM 937 N N . SER B 1 18 ? -18.297 -16.141 2.381 1 89.81 18 SER B N 1
ATOM 938 C CA . SER B 1 18 ? -19.109 -14.961 2.676 1 89.81 18 SER B CA 1
ATOM 939 C C . SER B 1 18 ? -18.578 -13.727 1.958 1 89.81 18 SER B C 1
ATOM 941 O O . SER B 1 18 ? -19.359 -12.898 1.482 1 89.81 18 SER B O 1
ATOM 943 N N . THR B 1 19 ? -17.266 -13.68 1.745 1 85.81 19 THR B N 1
ATOM 944 C CA . THR B 1 19 ? -16.656 -12.5 1.151 1 85.81 19 THR B CA 1
ATOM 945 C C . THR B 1 19 ? -16.094 -12.812 -0.231 1 85.81 19 THR B C 1
ATOM 947 O O . THR B 1 19 ? -15.75 -11.906 -0.988 1 85.81 19 THR B O 1
ATOM 950 N N . GLY B 1 20 ? -16.234 -14.078 -0.612 1 88.62 20 GLY B N 1
ATOM 951 C CA . GLY B 1 20 ? -15.656 -14.492 -1.879 1 88.62 20 GLY B CA 1
ATOM 952 C C . GLY B 1 20 ? -14.156 -14.273 -1.952 1 88.62 20 GLY B C 1
ATOM 953 O O . GLY B 1 20 ? -13.633 -13.875 -2.996 1 88.62 20 GLY B O 1
ATOM 954 N N . SER B 1 21 ? -13.508 -14.398 -0.837 1 93.38 21 SER B N 1
ATOM 955 C CA . SER B 1 21 ? -12.078 -14.109 -0.764 1 93.38 21 SER B CA 1
ATOM 956 C C . SER B 1 21 ? -11.297 -15.312 -0.252 1 93.38 21 SER B C 1
ATOM 958 O O . SER B 1 21 ? -11.844 -16.172 0.435 1 93.38 21 SER B O 1
ATOM 960 N N . TYR B 1 22 ? -10.062 -15.367 -0.67 1 93.5 22 TYR B N 1
ATOM 961 C CA . TYR B 1 22 ? -9.109 -16.344 -0.168 1 93.5 22 TYR B CA 1
ATOM 962 C C . TYR B 1 22 ? -8.164 -15.727 0.852 1 93.5 22 TYR B C 1
ATOM 964 O O . TYR B 1 22 ? -7.723 -14.586 0.682 1 93.5 22 TYR B O 1
ATOM 972 N N . ARG B 1 23 ? -7.914 -16.453 1.846 1 91.19 23 ARG B N 1
ATOM 973 C CA . ARG B 1 23 ? -6.871 -16.078 2.801 1 91.19 23 ARG B CA 1
ATOM 974 C C . ARG B 1 23 ? -5.738 -17.109 2.797 1 91.19 23 ARG B C 1
ATOM 976 O O . ARG B 1 23 ? -5.984 -18.312 2.723 1 91.19 23 ARG B O 1
ATOM 983 N N . VAL B 1 24 ? -4.602 -16.516 2.75 1 88.38 24 VAL B N 1
ATOM 984 C CA . VAL B 1 24 ? -3.453 -17.406 2.639 1 88.38 24 VAL B CA 1
ATOM 985 C C . VAL B 1 24 ? -2.561 -17.25 3.871 1 88.38 24 VAL B C 1
ATOM 987 O O . VAL B 1 24 ? -2.34 -16.141 4.352 1 88.38 24 VAL B O 1
ATOM 990 N N . ASP B 1 25 ? -2.209 -18.406 4.359 1 81.06 25 ASP B N 1
ATOM 991 C CA . ASP B 1 25 ? -1.19 -18.391 5.406 1 81.06 25 ASP B CA 1
ATOM 992 C C . ASP B 1 25 ? 0.197 -18.141 4.82 1 81.06 25 ASP B C 1
ATOM 994 O O . ASP B 1 25 ? 0.708 -18.953 4.051 1 81.06 25 ASP B O 1
ATOM 998 N N . ARG B 1 26 ? 0.698 -17.094 5.238 1 78.69 26 ARG B N 1
ATOM 999 C CA . ARG B 1 26 ? 1.981 -16.734 4.645 1 78.69 26 ARG B CA 1
ATOM 1000 C C . ARG B 1 26 ? 3.125 -17.484 5.312 1 78.69 26 ARG B C 1
ATOM 1002 O O . ARG B 1 26 ? 3.018 -17.891 6.477 1 78.69 26 ARG B O 1
ATOM 1009 N N . ASP B 1 27 ? 4.074 -17.781 4.484 1 78.12 27 ASP B N 1
ATOM 1010 C CA . ASP B 1 27 ? 5.344 -18.266 5.02 1 78.12 27 ASP B CA 1
ATOM 1011 C C . ASP B 1 27 ? 6.258 -17.109 5.402 1 78.12 27 ASP B C 1
ATOM 1013 O O . ASP B 1 27 ? 6.766 -16.391 4.535 1 78.12 27 ASP B O 1
ATOM 1017 N N . SER B 1 28 ? 6.418 -16.906 6.703 1 77.62 28 SER B N 1
ATOM 1018 C CA . SER B 1 28 ? 7.18 -15.758 7.199 1 77.62 28 SER B CA 1
ATOM 1019 C C . SER B 1 28 ? 8.641 -15.836 6.762 1 77.62 28 SER B C 1
ATOM 1021 O O . SER B 1 28 ? 9.367 -14.844 6.84 1 77.62 28 SER B O 1
ATOM 1023 N N . SER B 1 29 ? 9.078 -16.969 6.324 1 82.19 29 SER B N 1
ATOM 1024 C CA . SER B 1 29 ? 10.461 -17.125 5.883 1 82.19 29 SER B CA 1
ATOM 1025 C C . SER B 1 29 ? 10.641 -16.641 4.453 1 82.19 29 SER B C 1
ATOM 1027 O O . SER B 1 29 ? 11.773 -16.469 3.988 1 82.19 29 SER B O 1
ATOM 1029 N N . GLU B 1 30 ? 9.609 -16.359 3.834 1 84.5 30 GLU B N 1
ATOM 1030 C CA . GLU B 1 30 ? 9.648 -15.898 2.449 1 84.5 30 GLU B CA 1
ATOM 1031 C C . GLU B 1 30 ? 9.305 -14.414 2.346 1 84.5 30 GLU B C 1
ATOM 1033 O O . GLU B 1 30 ? 8.641 -13.867 3.227 1 84.5 30 GLU B O 1
ATOM 1038 N N . LEU B 1 31 ? 9.859 -13.805 1.242 1 88.25 31 LEU B N 1
ATOM 1039 C CA . LEU B 1 31 ? 9.5 -12.414 0.968 1 88.25 31 LEU B CA 1
ATOM 1040 C C . LEU B 1 31 ? 8.016 -12.281 0.672 1 88.25 31 LEU B C 1
ATOM 1042 O O . LEU B 1 31 ? 7.379 -13.242 0.224 1 88.25 31 LEU B O 1
ATOM 1046 N N . LEU B 1 32 ? 7.484 -11.172 1.026 1 88.81 32 LEU B N 1
ATOM 1047 C CA . LEU B 1 32 ? 6.074 -10.922 0.767 1 88.81 32 LEU B CA 1
ATOM 1048 C C . LEU B 1 32 ? 5.75 -11.102 -0.712 1 88.81 32 LEU B C 1
ATOM 1050 O O . LEU B 1 32 ? 4.711 -11.672 -1.059 1 88.81 32 LEU B O 1
ATOM 1054 N N . SER B 1 33 ? 6.633 -10.641 -1.56 1 90.38 33 SER B N 1
ATOM 1055 C CA . SER B 1 33 ? 6.445 -10.766 -3 1 90.38 33 SER B CA 1
ATOM 1056 C C . SER B 1 33 ? 6.355 -12.227 -3.42 1 90.38 33 SER B C 1
ATOM 1058 O O . SER B 1 33 ? 5.535 -12.586 -4.27 1 90.38 33 SER B O 1
ATOM 1060 N N . THR B 1 34 ? 7.227 -13.094 -2.807 1 91.56 34 THR B N 1
ATOM 1061 C CA . THR B 1 34 ? 7.211 -14.523 -3.09 1 91.56 34 THR B CA 1
ATOM 1062 C C . THR B 1 34 ? 5.914 -15.156 -2.59 1 91.56 34 THR B C 1
ATOM 1064 O O . THR B 1 34 ? 5.293 -15.953 -3.295 1 91.56 34 THR B O 1
ATOM 1067 N N . ASN B 1 35 ? 5.527 -14.758 -1.387 1 92.38 35 ASN B N 1
ATOM 1068 C CA . ASN B 1 35 ? 4.285 -15.273 -0.817 1 92.38 35 ASN B CA 1
ATOM 1069 C C . ASN B 1 35 ? 3.088 -14.953 -1.703 1 92.38 35 ASN B C 1
ATOM 1071 O O . ASN B 1 35 ? 2.193 -15.781 -1.874 1 92.38 35 ASN B O 1
ATOM 1075 N N . VAL B 1 36 ? 3.064 -13.82 -2.277 1 93.31 36 VAL B N 1
ATOM 1076 C CA . VAL B 1 36 ? 1.956 -13.414 -3.137 1 93.31 36 VAL B CA 1
ATOM 1077 C C . VAL B 1 36 ? 1.886 -14.328 -4.355 1 93.31 36 VAL B C 1
ATOM 1079 O O . VAL B 1 36 ? 0.829 -14.891 -4.66 1 93.31 36 VAL B O 1
ATOM 1082 N N . VAL B 1 37 ? 2.963 -14.516 -5.016 1 93.88 37 VAL B N 1
ATOM 1083 C CA . VAL B 1 37 ? 3.004 -15.32 -6.227 1 93.88 37 VAL B CA 1
ATOM 1084 C C . VAL B 1 37 ? 2.602 -16.75 -5.906 1 93.88 37 VAL B C 1
ATOM 1086 O O . VAL B 1 37 ? 1.789 -17.359 -6.617 1 93.88 37 VAL B O 1
ATOM 1089 N 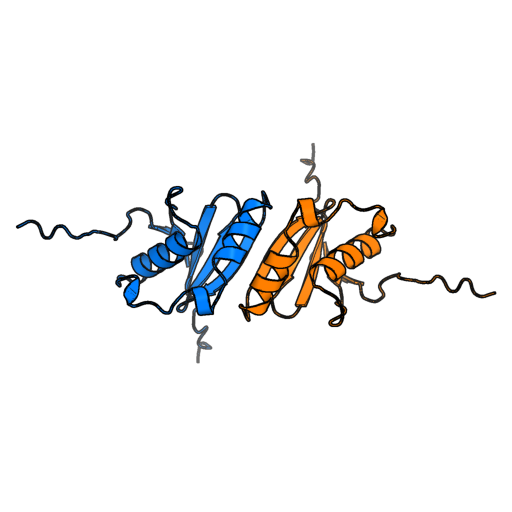N . LEU B 1 38 ? 3.156 -17.25 -4.836 1 92.19 38 LEU B N 1
ATOM 1090 C CA . LEU B 1 38 ? 2.848 -18.625 -4.434 1 92.19 38 LEU B CA 1
ATOM 1091 C C . LEU B 1 38 ? 1.366 -18.766 -4.098 1 92.19 38 LEU B C 1
ATOM 1093 O O . LEU B 1 38 ? 0.748 -19.781 -4.43 1 92.19 38 LEU B O 1
ATOM 1097 N N . SER B 1 39 ? 0.8 -17.75 -3.451 1 91.69 39 SER B N 1
ATOM 1098 C CA . SER B 1 39 ? -0.608 -17.781 -3.068 1 91.69 39 SER B CA 1
ATOM 1099 C C . SER B 1 39 ? -1.513 -17.859 -4.293 1 91.69 39 SER B C 1
ATOM 1101 O O . SER B 1 39 ? -2.416 -18.688 -4.359 1 91.69 39 SER B O 1
ATOM 1103 N N . ILE B 1 40 ? -1.216 -17.016 -5.27 1 93.19 40 ILE B N 1
ATOM 1104 C CA . ILE B 1 40 ? -2.043 -16.984 -6.473 1 93.19 40 ILE B CA 1
ATOM 1105 C C . ILE B 1 40 ? -1.878 -18.281 -7.254 1 93.19 40 ILE B C 1
ATOM 1107 O O . ILE B 1 40 ? -2.854 -18.828 -7.77 1 93.19 40 ILE B O 1
ATOM 1111 N N . ALA B 1 41 ? -0.696 -18.688 -7.367 1 93.25 41 ALA B N 1
ATOM 1112 C CA . ALA B 1 41 ? -0.439 -19.953 -8.055 1 93.25 41 ALA B CA 1
ATOM 1113 C C . ALA B 1 41 ? -1.247 -21.094 -7.43 1 93.25 41 ALA B C 1
ATOM 1115 O O . ALA B 1 41 ? -1.842 -21.891 -8.148 1 93.25 41 ALA B O 1
ATOM 1116 N N . ALA B 1 42 ? -1.281 -21.109 -6.129 1 90.12 42 ALA B N 1
ATOM 1117 C CA . A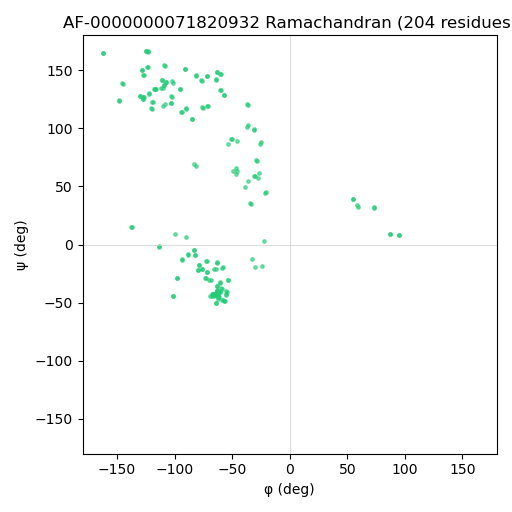LA B 1 42 ? -2.02 -22.141 -5.406 1 90.12 42 ALA B CA 1
ATOM 1118 C C . ALA B 1 42 ? -3.516 -22.047 -5.688 1 90.12 42 ALA B C 1
ATOM 1120 O O . ALA B 1 42 ? -4.184 -23.062 -5.895 1 90.12 42 ALA B O 1
ATOM 1121 N N . ILE B 1 43 ? -4.008 -20.891 -5.684 1 89.19 43 ILE B N 1
ATOM 1122 C CA . ILE B 1 43 ? -5.43 -20.656 -5.918 1 89.19 43 ILE B CA 1
ATOM 1123 C C . ILE B 1 43 ? -5.793 -21.078 -7.34 1 89.19 43 ILE B C 1
ATOM 1125 O O . ILE B 1 43 ? -6.828 -21.703 -7.562 1 89.19 43 ILE B O 1
ATOM 1129 N N . GLU B 1 44 ? -4.949 -20.734 -8.242 1 90.19 44 GLU B N 1
ATOM 1130 C CA . GLU B 1 44 ? -5.191 -21.031 -9.656 1 90.19 44 GLU B CA 1
ATOM 1131 C C . GLU B 1 44 ? -4.867 -22.484 -9.984 1 90.19 44 GLU B C 1
ATOM 1133 O O . GLU B 1 44 ? -5.293 -23 -11.023 1 90.19 44 GLU B O 1
ATOM 1138 N N . GLY B 1 45 ? -4.145 -23.109 -9.156 1 90.19 45 GLY B N 1
ATOM 1139 C CA . GLY B 1 45 ? -3.74 -24.484 -9.414 1 90.19 45 GLY B CA 1
ATOM 1140 C C . GLY B 1 45 ? -2.676 -24.594 -10.484 1 90.19 45 GLY B C 1
ATOM 1141 O O . GLY B 1 45 ? -2.689 -25.547 -11.281 1 90.19 45 GLY B O 1
ATOM 1142 N N . VAL B 1 46 ? -1.798 -23.625 -10.625 1 92.31 46 VAL B N 1
ATOM 1143 C CA . VAL B 1 46 ? -0.738 -23.609 -11.625 1 92.31 46 VAL B CA 1
ATOM 1144 C C . VAL B 1 46 ? 0.616 -23.422 -10.945 1 92.31 46 VAL B C 1
ATOM 1146 O O . VAL B 1 46 ? 0.681 -23.125 -9.75 1 92.31 46 VAL B O 1
ATOM 1149 N N . ARG B 1 47 ? 1.699 -23.672 -11.703 1 93.25 47 ARG B N 1
ATOM 1150 C CA . ARG B 1 47 ? 3.035 -23.375 -11.195 1 93.25 47 ARG B CA 1
ATOM 1151 C C . ARG B 1 47 ? 3.285 -21.875 -11.141 1 93.25 47 ARG B C 1
ATOM 1153 O O . ARG B 1 47 ? 2.828 -21.125 -12.008 1 93.25 47 ARG B O 1
ATOM 1160 N N . PRO B 1 48 ? 4.047 -21.438 -10.117 1 93.12 48 PRO B N 1
ATOM 1161 C CA . PRO B 1 48 ? 4.359 -20 -10.023 1 93.12 48 PRO B CA 1
ATOM 1162 C C . PRO B 1 48 ? 4.98 -19.453 -11.297 1 93.12 48 PRO B C 1
ATOM 1164 O O . PRO B 1 48 ? 4.758 -18.281 -11.641 1 93.12 48 PRO B O 1
ATOM 1167 N N . THR B 1 49 ? 5.695 -20.297 -12 1 94.31 49 THR B N 1
ATOM 1168 C CA . THR B 1 49 ? 6.402 -19.859 -13.195 1 94.31 49 THR B CA 1
ATOM 1169 C C . THR B 1 49 ? 5.422 -19.594 -14.336 1 94.31 49 THR B C 1
ATOM 1171 O O . THR B 1 49 ? 5.785 -18.984 -15.344 1 94.31 49 THR B O 1
ATOM 1174 N N . GLN B 1 50 ? 4.223 -20.016 -14.234 1 94.75 50 GLN B N 1
ATOM 1175 C CA . GLN B 1 50 ? 3.199 -19.828 -15.258 1 94.75 50 GLN B CA 1
ATOM 1176 C C . GLN B 1 50 ? 2.467 -18.5 -15.062 1 94.75 50 GLN B C 1
ATOM 1178 O O . GLN B 1 50 ? 1.68 -18.078 -15.914 1 94.75 50 GLN B O 1
ATOM 1183 N N . LEU B 1 51 ? 2.707 -17.875 -14.016 1 95.5 51 LEU B N 1
ATOM 1184 C CA . LEU B 1 51 ? 2.102 -16.578 -13.742 1 95.5 51 LEU B CA 1
ATOM 1185 C C . LEU B 1 51 ? 2.984 -15.445 -14.266 1 95.5 51 LEU B C 1
ATOM 1187 O O . LEU B 1 51 ? 4.207 -15.602 -14.344 1 95.5 51 LEU B O 1
ATOM 1191 N N . PRO B 1 52 ? 2.291 -14.258 -14.648 1 94.69 52 PRO B N 1
ATOM 1192 C CA . PRO B 1 52 ? 3.113 -13.102 -15.008 1 94.69 52 PRO B CA 1
ATOM 1193 C C . PRO B 1 52 ? 4.016 -12.633 -13.867 1 94.69 52 PRO B C 1
ATOM 1195 O O . PRO B 1 52 ? 3.66 -12.789 -12.695 1 94.69 52 PRO B O 1
ATOM 1198 N N . PRO B 1 53 ? 5.203 -12.133 -14.266 1 94.75 53 PRO B N 1
ATOM 1199 C CA . PRO B 1 53 ? 6.086 -11.625 -13.211 1 94.75 53 PRO B CA 1
ATOM 1200 C C . PRO B 1 53 ? 5.43 -10.531 -12.375 1 94.75 53 PRO B C 1
ATOM 1202 O O . PRO B 1 53 ? 4.863 -9.578 -12.922 1 94.75 53 PRO B O 1
ATOM 1205 N N . LEU B 1 54 ? 5.48 -10.727 -11.008 1 94.44 54 LEU B N 1
ATOM 1206 C CA . LEU B 1 54 ? 4.898 -9.758 -10.086 1 94.44 54 LEU B CA 1
ATOM 1207 C C . LEU B 1 54 ? 5.57 -8.391 -10.234 1 94.44 54 LEU B C 1
ATOM 1209 O O . LEU B 1 54 ? 4.922 -7.355 -10.07 1 94.44 54 LEU B O 1
ATOM 1213 N N . ALA B 1 55 ? 6.859 -8.414 -10.578 1 93.88 55 ALA B N 1
ATOM 1214 C CA . ALA B 1 55 ? 7.66 -7.199 -10.68 1 93.88 55 ALA B CA 1
ATOM 1215 C C . ALA B 1 55 ? 7.066 -6.23 -11.695 1 93.88 55 ALA B C 1
ATOM 1217 O O . ALA B 1 55 ? 7.352 -5.031 -11.656 1 93.88 55 ALA B O 1
ATOM 1218 N N . ARG B 1 56 ? 6.242 -6.711 -12.586 1 92.75 56 ARG B N 1
ATOM 1219 C CA . ARG B 1 56 ? 5.582 -5.852 -13.57 1 92.75 56 ARG B CA 1
ATOM 1220 C C . ARG B 1 56 ? 4.438 -5.074 -12.93 1 92.75 56 ARG B C 1
ATOM 1222 O O . ARG B 1 56 ? 3.973 -4.078 -13.484 1 92.75 56 ARG B O 1
ATOM 1229 N N . THR B 1 57 ? 3.982 -5.551 -11.875 1 92.25 57 THR B N 1
ATOM 1230 C CA . THR B 1 57 ? 2.834 -4.949 -11.211 1 92.25 57 THR B CA 1
ATOM 1231 C C . THR B 1 57 ? 3.283 -4.113 -10.016 1 92.25 57 THR B C 1
ATOM 1233 O O . THR B 1 57 ? 2.754 -3.023 -9.773 1 92.25 57 THR B O 1
ATOM 1236 N N . ILE B 1 58 ? 4.176 -4.68 -9.273 1 92.75 58 ILE B N 1
ATOM 1237 C CA . ILE B 1 58 ? 4.672 -3.994 -8.086 1 92.75 58 ILE B CA 1
ATOM 1238 C C . ILE B 1 58 ? 6.148 -4.316 -7.883 1 92.75 58 ILE B C 1
ATOM 1240 O O . ILE B 1 58 ? 6.582 -5.449 -8.102 1 92.75 58 ILE B O 1
ATOM 1244 N N . ASP B 1 59 ? 6.91 -3.301 -7.527 1 94.25 59 ASP B N 1
ATOM 1245 C CA . ASP B 1 59 ? 8.32 -3.51 -7.199 1 94.25 59 ASP B CA 1
ATOM 1246 C C . ASP B 1 59 ? 8.469 -4.238 -5.867 1 94.25 59 ASP B C 1
ATOM 1248 O O . ASP B 1 59 ? 8.117 -3.697 -4.816 1 94.25 59 ASP B O 1
ATOM 1252 N N . PRO B 1 60 ? 9.117 -5.457 -5.906 1 94.06 60 PRO B N 1
ATOM 1253 C CA . PRO B 1 60 ? 9.211 -6.254 -4.684 1 94.06 60 PRO B CA 1
ATOM 1254 C C . PRO B 1 60 ? 10.016 -5.559 -3.584 1 94.06 60 PRO B C 1
ATOM 1256 O O . PRO B 1 60 ? 9.703 -5.703 -2.4 1 94.06 60 PRO B O 1
ATOM 1259 N N . ASP B 1 61 ? 11.062 -4.816 -3.959 1 93.88 61 ASP B N 1
ATOM 1260 C CA . ASP B 1 61 ? 11.867 -4.117 -2.961 1 93.88 61 ASP B CA 1
ATOM 1261 C C . ASP B 1 61 ? 11.062 -3.006 -2.289 1 93.88 61 ASP B C 1
ATOM 1263 O O . ASP B 1 61 ? 11.156 -2.809 -1.076 1 93.88 61 ASP B O 1
ATOM 1267 N N . ALA B 1 62 ? 10.336 -2.316 -3.109 1 94.5 62 ALA B N 1
ATOM 1268 C CA . ALA B 1 62 ? 9.477 -1.262 -2.578 1 94.5 62 ALA B CA 1
ATOM 1269 C C . ALA B 1 62 ? 8.422 -1.836 -1.645 1 94.5 62 ALA B C 1
ATOM 1271 O O . ALA B 1 62 ? 8.172 -1.292 -0.565 1 94.5 62 ALA B O 1
ATOM 1272 N N . LEU B 1 63 ? 7.824 -2.922 -2.041 1 93.5 63 LEU B N 1
ATOM 1273 C CA . LEU B 1 63 ? 6.82 -3.611 -1.24 1 93.5 63 LEU B CA 1
ATOM 1274 C C . LEU B 1 63 ? 7.383 -3.992 0.125 1 93.5 63 LEU B C 1
ATOM 1276 O O . LEU B 1 63 ? 6.785 -3.674 1.157 1 93.5 63 LEU B O 1
ATOM 1280 N N . GLU B 1 64 ? 8.555 -4.598 0.173 1 92.31 64 GLU B N 1
ATOM 1281 C CA . GLU B 1 64 ? 9.18 -5.012 1.425 1 92.31 64 GLU B CA 1
ATOM 1282 C C . GLU B 1 64 ? 9.492 -3.809 2.311 1 92.31 64 GLU B C 1
ATOM 1284 O O . GLU B 1 64 ? 9.359 -3.879 3.533 1 92.31 64 GLU B O 1
ATOM 1289 N N . THR B 1 65 ? 9.953 -2.77 1.657 1 93.19 65 THR B N 1
ATOM 1290 C CA . THR B 1 65 ? 10.32 -1.563 2.393 1 93.19 65 THR B CA 1
ATOM 1291 C C . THR B 1 65 ? 9.086 -0.928 3.033 1 93.19 65 THR B C 1
ATOM 1293 O O . THR B 1 65 ? 9.125 -0.529 4.199 1 93.19 65 THR B O 1
ATOM 1296 N N . VAL B 1 66 ? 8.008 -0.862 2.281 1 92.19 66 VAL B N 1
ATOM 1297 C CA . VAL B 1 66 ? 6.77 -0.279 2.789 1 92.19 66 VAL B CA 1
ATOM 1298 C C . VAL B 1 66 ? 6.312 -1.04 4.031 1 92.19 66 VAL B C 1
ATOM 1300 O O . VAL B 1 66 ? 6.008 -0.433 5.062 1 92.19 66 VAL B O 1
ATOM 1303 N N . PHE B 1 67 ? 6.281 -2.287 4.012 1 91.81 67 PHE B N 1
ATOM 1304 C CA . PHE B 1 67 ? 5.75 -3.086 5.109 1 91.81 67 PHE B CA 1
ATOM 1305 C C . PHE B 1 67 ? 6.773 -3.207 6.234 1 91.81 67 PHE B C 1
ATOM 1307 O O . PHE B 1 67 ? 6.414 -3.49 7.379 1 91.81 67 PHE B O 1
ATOM 1314 N N . GLY B 1 68 ? 7.984 -3.016 5.898 1 89.38 68 GLY B N 1
ATOM 1315 C CA . GLY B 1 68 ? 9 -2.982 6.938 1 89.38 68 GLY B CA 1
ATOM 1316 C C . GLY B 1 68 ? 8.945 -1.728 7.789 1 89.38 68 GLY B C 1
ATOM 1317 O O . GLY B 1 68 ? 9.398 -1.728 8.93 1 89.38 68 GLY B O 1
ATOM 1318 N N . CYS B 1 69 ? 8.406 -0.65 7.305 1 87.06 69 CYS B N 1
ATOM 1319 C CA . CYS B 1 69 ? 8.398 0.646 7.973 1 87.06 69 CYS B CA 1
ATOM 1320 C C . CYS B 1 69 ? 7.078 0.885 8.695 1 87.06 69 CYS B C 1
ATOM 1322 O O . CYS B 1 69 ? 7.031 1.604 9.695 1 87.06 69 CYS B O 1
ATOM 1324 N N . SER B 1 70 ? 6.062 0.283 8.156 1 89.19 70 SER B N 1
ATOM 1325 C CA . SER B 1 70 ? 4.73 0.558 8.688 1 89.19 70 SER B CA 1
ATOM 1326 C C . SER B 1 70 ? 4.199 -0.63 9.484 1 89.19 70 SER B C 1
ATOM 1328 O O . SER B 1 70 ? 4.348 -1.78 9.07 1 89.19 70 SER B O 1
ATOM 1330 N N . GLU B 1 71 ? 3.543 -0.351 10.594 1 88.44 71 GLU B N 1
ATOM 1331 C CA . GLU B 1 71 ? 2.984 -1.407 11.438 1 88.44 71 GLU B CA 1
ATOM 1332 C C . GLU B 1 71 ? 1.526 -1.682 11.078 1 88.44 71 GLU B C 1
ATOM 1334 O O . GLU B 1 71 ? 0.956 -2.688 11.508 1 88.44 71 GLU B O 1
ATOM 1339 N N . ASP B 1 72 ? 0.921 -0.833 10.312 1 93.25 72 ASP B N 1
ATOM 1340 C CA . ASP B 1 72 ? -0.508 -1.005 10.07 1 93.25 72 ASP B CA 1
ATOM 1341 C C . ASP B 1 72 ? -0.849 -0.758 8.602 1 93.25 72 ASP B C 1
ATOM 1343 O O . ASP B 1 72 ? -2.014 -0.545 8.258 1 93.25 72 ASP B O 1
ATOM 1347 N N . ALA B 1 73 ? 0.109 -0.739 7.777 1 95.31 73 ALA B N 1
ATOM 1348 C CA . ALA B 1 73 ? -0.113 -0.485 6.359 1 95.31 73 ALA B CA 1
ATOM 1349 C C . ALA B 1 73 ? -0.948 -1.595 5.727 1 95.31 73 ALA B C 1
ATOM 1351 O O . ALA B 1 73 ? -0.837 -2.76 6.113 1 95.31 73 ALA B O 1
ATOM 1352 N N . ILE B 1 74 ? -1.812 -1.25 4.848 1 96.06 74 ILE B N 1
ATOM 1353 C CA . ILE B 1 74 ? -2.584 -2.162 4.008 1 96.06 74 ILE B CA 1
ATOM 1354 C C . ILE B 1 74 ? -2.428 -1.771 2.541 1 96.06 74 ILE B C 1
ATOM 1356 O O . ILE B 1 74 ? -2.646 -0.615 2.174 1 96.06 74 ILE B O 1
ATOM 1360 N N . LEU B 1 75 ? -2.016 -2.693 1.747 1 96.44 75 LEU B N 1
ATOM 1361 C CA . LEU B 1 75 ? -1.794 -2.457 0.324 1 96.44 75 LEU B CA 1
ATOM 1362 C C . LEU B 1 75 ? -2.633 -3.41 -0.521 1 96.44 75 LEU B C 1
ATOM 1364 O O . LEU B 1 75 ? -2.65 -4.617 -0.27 1 96.44 75 LEU B O 1
ATOM 1368 N N . SER B 1 76 ? -3.312 -2.857 -1.447 1 96.56 76 SER B N 1
ATOM 1369 C CA . SER B 1 76 ? -4.086 -3.674 -2.377 1 96.56 76 SER B CA 1
ATOM 1370 C C . SER B 1 76 ? -3.75 -3.33 -3.826 1 96.56 76 SER B C 1
ATOM 1372 O O . SER B 1 76 ? -3.502 -2.168 -4.152 1 96.56 76 SER B O 1
ATOM 1374 N N . PHE B 1 77 ? -3.775 -4.266 -4.672 1 96.56 77 PHE B N 1
ATOM 1375 C CA . PHE B 1 77 ? -3.504 -4.109 -6.098 1 96.56 77 PHE B CA 1
ATOM 1376 C C . PHE B 1 77 ? -4.027 -5.309 -6.883 1 96.56 77 PHE B C 1
ATOM 1378 O O . PHE B 1 77 ? -4.363 -6.34 -6.297 1 96.56 77 PHE B O 1
ATOM 1385 N N . SER B 1 78 ? -4.117 -5.145 -8.172 1 95.75 78 SER B N 1
ATOM 1386 C CA . SER B 1 78 ? -4.551 -6.242 -9.031 1 95.75 78 SER B CA 1
ATOM 1387 C C . SER B 1 78 ? -3.355 -6.996 -9.609 1 95.75 78 SER B C 1
ATOM 1389 O O . SER B 1 78 ? -2.371 -6.379 -10.031 1 95.75 78 SER B O 1
ATOM 1391 N N . TYR B 1 79 ? -3.469 -8.281 -9.531 1 94.94 79 TYR B N 1
ATOM 1392 C CA . TYR B 1 79 ? -2.428 -9.156 -10.062 1 94.94 79 TYR B CA 1
ATOM 1393 C C . TYR B 1 79 ? -3.02 -10.461 -10.57 1 94.94 79 TYR B C 1
ATOM 1395 O O . TYR B 1 79 ? -3.756 -11.141 -9.844 1 94.94 79 TYR B O 1
ATOM 1403 N N . ALA B 1 80 ? -2.785 -10.812 -11.836 1 94.94 80 ALA B N 1
ATOM 1404 C CA . ALA B 1 80 ? -3.154 -12.086 -12.461 1 94.94 80 ALA B CA 1
ATOM 1405 C C . ALA B 1 80 ? -4.648 -12.359 -12.312 1 94.94 80 ALA B C 1
ATOM 1407 O O . ALA B 1 80 ? -5.051 -13.477 -12 1 94.94 80 ALA B O 1
ATOM 1408 N N . GLY B 1 81 ? -5.457 -11.352 -12.438 1 94 81 GLY B N 1
ATOM 1409 C CA . GLY B 1 81 ? -6.902 -11.516 -12.438 1 94 81 GLY B CA 1
ATOM 1410 C C . GLY B 1 81 ? -7.508 -11.5 -11.047 1 94 81 GLY B C 1
ATOM 1411 O O . GLY B 1 81 ? -8.703 -11.734 -10.883 1 94 81 GLY B O 1
ATOM 1412 N N . TYR B 1 82 ? -6.633 -11.156 -10.094 1 94.81 82 TYR B N 1
ATOM 1413 C CA . TYR B 1 82 ? -7.094 -11.117 -8.711 1 94.81 82 TYR B CA 1
ATOM 1414 C C . TYR B 1 82 ? -6.754 -9.789 -8.062 1 94.81 82 TYR B C 1
ATOM 1416 O O . TYR B 1 82 ? -5.777 -9.133 -8.438 1 94.81 82 TYR B O 1
ATOM 1424 N N . ARG B 1 83 ? -7.598 -9.414 -7.125 1 96.25 83 ARG B N 1
ATOM 1425 C CA . ARG B 1 83 ? -7.242 -8.328 -6.219 1 96.25 83 ARG B CA 1
ATOM 1426 C C . ARG B 1 83 ? -6.531 -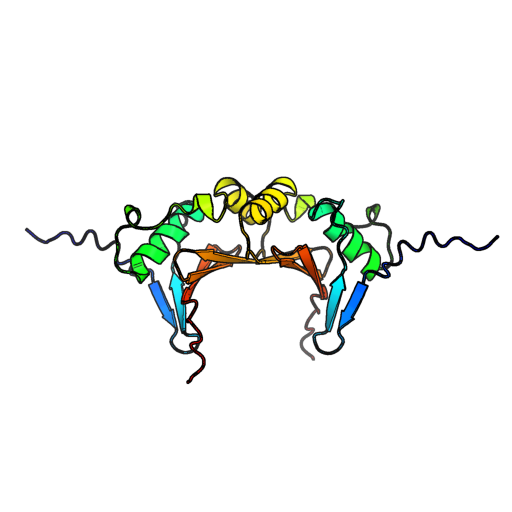8.867 -4.977 1 96.25 83 ARG B C 1
ATOM 1428 O O . ARG B 1 83 ? -7.09 -9.68 -4.238 1 96.25 83 ARG B O 1
ATOM 1435 N N . VAL B 1 84 ? -5.344 -8.484 -4.805 1 95.94 84 VAL B N 1
ATOM 1436 C CA . VAL B 1 84 ? -4.523 -8.938 -3.688 1 95.94 84 VAL B CA 1
ATOM 1437 C C . VAL B 1 84 ? -4.449 -7.848 -2.623 1 95.94 84 VAL B C 1
ATOM 1439 O O . VAL B 1 84 ? -4.156 -6.688 -2.932 1 95.94 84 VAL B O 1
ATOM 1442 N N . THR B 1 85 ? -4.742 -8.18 -1.439 1 96.31 85 THR B N 1
ATOM 1443 C CA . THR B 1 85 ? -4.633 -7.25 -0.318 1 96.31 85 THR B CA 1
ATOM 1444 C C . THR B 1 85 ? -3.645 -7.773 0.72 1 96.31 85 THR B C 1
ATOM 1446 O O . THR B 1 85 ? -3.789 -8.891 1.214 1 96.31 85 THR B O 1
ATOM 1449 N N . LEU B 1 86 ? -2.658 -6.902 0.939 1 95.12 86 LEU B N 1
ATOM 1450 C CA . LEU B 1 86 ? -1.624 -7.223 1.917 1 95.12 86 LEU B CA 1
ATOM 1451 C C . LEU B 1 86 ? -1.732 -6.312 3.137 1 95.12 86 LEU B C 1
ATOM 1453 O O . LEU B 1 86 ? -1.998 -5.117 3.004 1 95.12 86 LEU B O 1
ATOM 1457 N N . ASP B 1 87 ? -1.477 -6.922 4.324 1 92.69 87 ASP B N 1
ATOM 1458 C CA . ASP B 1 87 ? -1.436 -6.086 5.52 1 92.69 87 ASP B CA 1
ATOM 1459 C C . ASP B 1 87 ? -0.098 -6.227 6.242 1 92.69 87 ASP B C 1
ATOM 1461 O O . ASP B 1 87 ? 0.726 -7.066 5.879 1 92.69 87 ASP B O 1
ATOM 1465 N N . ALA B 1 88 ? 0.122 -5.301 7.148 1 89.56 88 ALA B N 1
ATOM 1466 C CA . ALA B 1 88 ? 1.411 -5.227 7.832 1 89.56 88 ALA B CA 1
ATOM 1467 C C . ALA B 1 88 ? 1.655 -6.469 8.68 1 89.56 88 ALA B C 1
ATOM 1469 O O . ALA B 1 88 ? 2.793 -6.754 9.062 1 89.56 88 ALA B O 1
ATOM 1470 N N . LEU B 1 89 ? 0.614 -7.172 9.023 1 82.75 89 LEU B N 1
ATOM 1471 C CA . LEU B 1 89 ? 0.765 -8.375 9.836 1 82.75 89 LEU B CA 1
ATOM 1472 C C . LEU B 1 89 ? 1.135 -9.57 8.969 1 82.75 89 LEU B C 1
ATOM 1474 O O . LEU B 1 89 ? 1.393 -10.664 9.492 1 82.75 89 LEU B O 1
ATOM 1478 N N . GLY B 1 90 ? 1.151 -9.352 7.703 1 82.56 90 GLY B N 1
ATOM 1479 C CA . GLY B 1 90 ? 1.588 -10.398 6.793 1 82.56 90 GLY B CA 1
ATOM 1480 C C . GLY B 1 90 ? 0.44 -11.219 6.227 1 82.56 90 GLY B C 1
ATOM 1481 O O . GLY B 1 90 ? 0.655 -12.289 5.66 1 82.56 90 GLY B O 1
ATOM 1482 N N . SER B 1 91 ? -0.693 -10.797 6.48 1 87.81 91 SER B N 1
ATOM 1483 C CA . SER B 1 91 ? -1.849 -11.484 5.918 1 87.81 91 SER B CA 1
ATOM 1484 C C . SER B 1 91 ? -2.033 -11.141 4.441 1 87.81 91 SER B C 1
ATOM 1486 O O . SER B 1 91 ? -1.809 -10 4.031 1 87.81 91 SER B O 1
ATOM 1488 N N . ILE B 1 92 ? -2.424 -12.195 3.684 1 93.25 92 ILE B N 1
ATOM 1489 C CA . ILE B 1 92 ? -2.695 -12.031 2.258 1 93.25 92 ILE B CA 1
ATOM 1490 C C . ILE B 1 92 ? -4.141 -12.43 1.959 1 93.25 92 ILE B C 1
ATOM 1492 O O . ILE B 1 92 ? -4.555 -13.555 2.242 1 93.25 92 ILE B O 1
ATOM 1496 N N . GLU B 1 93 ? -4.859 -11.516 1.52 1 94.38 93 GLU B N 1
ATOM 1497 C CA . GLU B 1 93 ? -6.215 -11.773 1.038 1 94.38 93 GLU B CA 1
ATOM 1498 C C . GLU B 1 93 ? -6.297 -11.625 -0.479 1 94.38 93 GLU B C 1
ATOM 1500 O O . GLU B 1 93 ? -5.777 -10.664 -1.043 1 94.38 93 GLU B O 1
ATOM 1505 N N . VAL B 1 94 ? -7.008 -12.57 -1.092 1 94.62 94 VAL B N 1
ATOM 1506 C CA . VAL B 1 94 ? -7.109 -12.602 -2.547 1 94.62 94 VAL B CA 1
ATOM 1507 C C . VAL B 1 94 ? -8.57 -12.719 -2.963 1 94.62 94 VAL B C 1
ATOM 1509 O O . VAL B 1 94 ? -9.297 -13.586 -2.471 1 94.62 94 VAL B O 1
ATOM 1512 N N . VAL B 1 95 ? -8.992 -11.797 -3.854 1 94.94 95 VAL B N 1
ATOM 1513 C CA . VAL B 1 95 ? -10.367 -11.797 -4.344 1 94.94 95 VAL B CA 1
ATOM 1514 C C . VAL B 1 95 ? -10.375 -11.805 -5.871 1 94.94 95 VAL B C 1
ATOM 1516 O O . VAL B 1 95 ? -9.703 -10.984 -6.5 1 94.94 95 VAL B O 1
ATOM 1519 N N . PRO B 1 96 ? -11.086 -12.742 -6.422 1 93.5 96 PRO B N 1
ATOM 1520 C CA . PRO B 1 96 ? -11.195 -12.695 -7.883 1 93.5 96 PRO B CA 1
ATOM 1521 C C . PRO B 1 96 ? -11.852 -11.406 -8.375 1 93.5 96 PRO B C 1
ATOM 1523 O O . PRO B 1 96 ? -12.789 -10.906 -7.746 1 93.5 96 PRO B O 1
ATOM 1526 N N . ILE B 1 97 ? -11.281 -10.672 -9.43 1 91.94 97 ILE B N 1
ATOM 1527 C CA . ILE B 1 97 ? -11.836 -9.445 -9.992 1 91.94 97 ILE B CA 1
ATOM 1528 C C . ILE B 1 97 ? -12.938 -9.781 -11 1 91.94 97 ILE B C 1
ATOM 1530 O O . ILE B 1 97 ? -12.711 -10.562 -11.93 1 91.94 97 ILE B O 1
ATOM 1534 N N . GLY B 1 98 ? -14.102 -10.344 -10.508 1 73.12 98 GLY B N 1
ATOM 1535 C CA . GLY B 1 98 ? -15.227 -10.703 -11.359 1 73.12 98 GLY B CA 1
ATOM 1536 C C . GLY B 1 98 ? -15.438 -9.734 -12.508 1 73.12 98 GLY B C 1
ATOM 1537 O O . GLY B 1 98 ? -15.039 -8.578 -12.43 1 73.12 98 GLY B O 1
ATOM 1538 N N . ASP B 1 99 ? -15.367 -10.164 -13.766 1 55.5 99 ASP B N 1
ATOM 1539 C CA . ASP B 1 99 ? -16.078 -9.383 -14.781 1 55.5 99 ASP B CA 1
ATOM 1540 C C . ASP B 1 99 ? -17.484 -9.023 -14.32 1 55.5 99 ASP B C 1
ATOM 1542 O O . ASP B 1 99 ? -18.312 -9.914 -14.078 1 55.5 99 ASP B O 1
ATOM 1546 N N . SER B 1 100 ? -17.688 -8.25 -13.273 1 48.94 100 SER B N 1
ATOM 1547 C CA . SER B 1 100 ? -19.109 -7.938 -13.258 1 48.94 100 SER B CA 1
ATOM 1548 C C . SER B 1 100 ? -19.688 -7.883 -14.664 1 48.94 100 SER B C 1
ATOM 1550 O O . SER B 1 100 ? -19.391 -6.957 -15.43 1 48.94 100 SER B O 1
ATOM 1552 N N . GLN B 1 101 ? -19.656 -8.852 -15.445 1 43.84 101 GLN B N 1
ATOM 1553 C CA . GLN B 1 101 ? -20.578 -8.82 -16.578 1 43.84 101 GLN B CA 1
ATOM 1554 C C . GLN B 1 101 ? -21.922 -8.203 -16.188 1 43.84 101 GLN B C 1
ATOM 1556 O O . GLN B 1 101 ? -22.5 -8.562 -15.156 1 43.84 101 GLN B O 1
ATOM 1561 N N . PRO B 1 102 ? -22.203 -6.891 -16.531 1 42.56 102 PRO B N 1
ATOM 1562 C CA . PRO B 1 102 ? -23.625 -6.527 -16.438 1 42.56 102 PRO B CA 1
ATOM 1563 C C . PRO B 1 102 ? -24.547 -7.699 -16.734 1 42.56 102 PRO B C 1
ATOM 1565 O O . PRO B 1 102 ? -24.281 -8.492 -17.641 1 42.56 102 PRO B O 1
ATOM 1568 N N . LEU B 1 103 ? -25.078 -8.375 -15.703 1 39.56 103 LEU B N 1
ATOM 1569 C CA . LEU B 1 103 ? -26.234 -9.141 -16.188 1 39.56 103 LEU B CA 1
ATOM 1570 C C . LEU B 1 103 ? -26.844 -8.477 -17.422 1 39.56 103 LEU B C 1
ATOM 1572 O O . LEU B 1 103 ? -27.188 -7.297 -17.391 1 39.56 103 LEU B O 1
ATOM 1576 N N . GLN B 1 104 ? -26.438 -8.688 -18.688 1 27.77 104 GLN B N 1
ATOM 1577 C CA . GLN B 1 104 ? -27.438 -8.398 -19.719 1 27.77 104 GLN B CA 1
ATOM 1578 C C . GLN B 1 104 ? -28.766 -9.094 -19.391 1 27.77 104 GLN B C 1
ATOM 1580 O O . GLN B 1 104 ? -28.781 -10.273 -19.016 1 27.77 104 GLN B O 1
#

Radius of gyration: 20.07 Å; Cα contacts (8 Å, |Δi|>4): 328; chains: 2; bounding box: 39×89×48 Å

Organism: Haloferax volcanii (strain ATCC 29605 / DSM 3757 / JCM 8879 / NBRC 14742 / NCIMB 2012 / VKM B-1768 / DS2) (NCBI:txid309800)

Solvent-accessible surface area (backbone atoms only — not comparable to full-atom values): 11771 Å² total; per-residue (Å²): 127,77,76,71,64,79,56,62,64,45,86,35,60,44,78,41,77,90,75,57,30,34,37,37,60,59,56,85,88,47,54,70,61,55,42,50,46,48,49,51,17,38,74,71,70,50,58,57,84,76,48,79,68,60,65,69,42,37,40,53,67,26,52,54,46,36,48,69,43,18,81,62,28,34,41,33,33,69,53,96,65,22,37,39,37,38,38,39,88,52,46,38,35,38,26,70,61,65,75,76,61,70,82,124,126,77,76,71,63,79,54,69,64,44,80,37,53,43,77,42,78,91,75,56,31,34,36,37,60,61,55,85,90,47,55,68,61,55,41,51,47,49,48,50,16,41,74,70,69,49,58,56,85,75,48,79,69,59,66,70,40,36,41,54,67,27,52,52,46,36,46,70,43,19,82,62,29,34,41,32,34,68,55,95,65,23,35,38,36,37,38,39,86,53,46,39,36,38,26,70,61,66,74,75,60,70,82,124

Sequence (208 aa):
MMAQTNDWKDSRVTYDESTGSYRVDRDSSELLSTNVVLSIAAIEGVRPTQLPPLARTIDPDALETVFGCSEDAILSFSYAGYRVTLDALGSIEVVPIGDSQPLQMMAQTNDWKDSRVTYDESTGSYRVDRDSSELLSTNVVLSIAAIEGVRPTQLPPLARTIDPDALETVFGCSEDAILSFSYAGYRVTLDALGSIEVVPIGDSQPLQ

pLDDT: mean 83.2, std 18.63, range [27.38, 96.62]

Nearest PDB structures (foldseek):
  1q67-assembly1_A  TM=5.324E-01  e=4.196E+00  Saccharomyces cerevisiae
  5mzh-assembly1_A  TM=5.086E-01  e=2.256E+00  Chlamydomonas reinhardtii
  1q67-assembly1_B  TM=3.850E-01  e=3.274E+00  Saccharomyces cerevisiae
  8dn5-assembly1_E  TM=3.916E-01  e=2.256E+00  Homo sapiens
  1q67-assembly1_A  TM=5.322E-01  e=3.915E+00  Saccharomyces cerevisiae

Secondary structure (DSSP, 8-state):
----------TTEEEETTTTEEEE---TTS-HHHHHHHHHHHHHTS-GGGSPPGGGTS-HHHHHHHHHH-SS-EEEEEETTEEEEEETT--EEEEE--------/----------TTEEEETTTTEEEE---TTS-HHHHHHHHHHHHHTS-GGGSPPGGGTS-HHHHHHHHHH-SS-EEEEEETTEEEEEETT--EEEEE--------

Foldseek 3Di:
DPPPCCCLLPPQWDADPVVQKIKGDADPVDQLLVRVLSRVCNVVVHDSVPFPRCCVWPNSVVVRVVLVVDQFDWDWDDGRQWIWIATSVSMIMIHGPDPVPPPD/DPCVVCCLLQPQWDADPVVQKIKGDADPVDQLLVRVLSRVCNVVVHDSVPFPRCCVWPNSVVVRVVLVVDQFDWDWDDGRQWIWIATSVGMIMIHGPDPVPPPD

InterPro domains:
  IPR040624 Halobacterial output domain 1 [PF18545] (29-96)